Protein AF-A0AAU0Y483-F1 (afdb_monomer_lite)

Sequence (220 aa):
MPFDPDNPNESSSFSTLYPDRLMDESVRRPTDLLSLTEALPGTMPYMTLQLTTGLEMHYRPDSPDASNDVATALASRLGHEGAHINGVVHFTGESGEADDAPGMDDETYCALYEELAAVCNGLGVRLWRKFRPGDTVLVRPGDYAPGDTLWTSGGAHRFMGLVDFPADSKTAQMFPGVQYFQCEDDFRMTASGSSYPTRAEHAPPGYWQRTGNQLLPAAH

Foldseek 3Di:
DPDDLPDPPWWFKKWKAFLVLEIEIDIDRQPDWDQQCVVAPDDADWDWDDLDAFKIKIARPPPPAAWNQLVQQSCVVSPNVPDGGHGMMMMATDPDPDSIGGGGTPVVVVVVVVSSCVSCVVVVHDREYEAEQQDKDWAALVQDDQQWWDDDPNDTFGFHHWAFDDCPDPCCVVPPRWTWTQTPVRDTDTNRDRTDIDGPNRRTPCPCVVNVYDYDDHDD

pLDDT: mean 88.16, std 8.0, range [41.97, 97.69]

Secondary structure (DSSP, 8-state):
----TT-TT--EEEEEE-TTSEEEEEEE-TTPEEEHHHHS-SSS--EEEEEETTEEEEE-TT-SSPB-HHHHHHHHHTT-TT---BS-EEEES--TT-SEEE-B-HHHHHHHHHHHHHHHHHTT---EEEE-TTSEEEE-GGGPPTT-EEEETTEEEEEEEEEEPPTTSHHHHHSTT-EEEEETTS-EEE--SS-EEEEGGGPPTTHHHHHT-EEPPPP-

Structure (mmCIF, N/CA/C/O backbone):
data_AF-A0AAU0Y483-F1
#
_entry.id   AF-A0AAU0Y483-F1
#
loop_
_atom_site.group_PDB
_atom_site.id
_atom_site.type_symbol
_atom_site.label_atom_id
_atom_site.label_alt_id
_atom_site.label_comp_id
_atom_site.label_asym_id
_atom_site.label_entity_id
_atom_site.label_seq_id
_atom_site.pdbx_PDB_ins_code
_atom_site.Cartn_x
_atom_site.Cartn_y
_atom_site.Cartn_z
_atom_site.occupancy
_atom_site.B_iso_or_equiv
_atom_site.auth_seq_id
_atom_site.auth_comp_id
_atom_site.auth_asym_id
_atom_site.auth_atom_id
_atom_site.pdbx_PDB_model_num
ATOM 1 N N . MET A 1 1 ? 17.463 4.536 12.750 1.00 48.56 1 MET A N 1
ATOM 2 C CA . MET A 1 1 ? 17.676 5.749 13.577 1.00 48.56 1 MET A CA 1
ATOM 3 C C . MET A 1 1 ? 16.367 6.010 14.301 1.00 48.56 1 MET A C 1
ATOM 5 O O . MET A 1 1 ? 15.358 5.604 13.744 1.00 48.56 1 MET A O 1
ATOM 9 N N . PRO A 1 2 ? 16.357 6.575 15.517 1.00 67.44 2 PRO A N 1
ATOM 10 C CA . PRO A 1 2 ? 15.094 6.934 16.160 1.00 67.44 2 PRO A CA 1
ATOM 11 C C . PRO A 1 2 ? 14.344 7.961 15.299 1.00 67.44 2 PRO A C 1
ATOM 13 O O . PRO A 1 2 ? 14.995 8.826 14.718 1.00 67.44 2 PRO A O 1
ATOM 16 N N . PHE A 1 3 ? 13.020 7.824 15.222 1.00 64.62 3 PHE A N 1
ATOM 17 C CA . PHE A 1 3 ? 12.111 8.747 14.539 1.00 64.62 3 PHE A CA 1
ATOM 18 C C . PHE A 1 3 ? 12.257 10.164 15.123 1.00 64.62 3 PHE A C 1
ATOM 20 O O . PHE A 1 3 ? 12.084 10.358 16.331 1.00 64.62 3 PHE A O 1
ATOM 27 N N . ASP A 1 4 ? 12.634 11.126 14.285 1.00 70.38 4 ASP A N 1
ATOM 28 C CA . ASP A 1 4 ? 12.783 12.551 14.574 1.00 70.38 4 ASP A CA 1
ATOM 29 C C . ASP A 1 4 ? 11.647 13.355 13.908 1.00 70.38 4 ASP A C 1
ATOM 31 O O . ASP A 1 4 ? 11.710 13.682 12.716 1.00 70.38 4 ASP A O 1
ATOM 35 N N . PRO A 1 5 ? 10.613 13.748 14.674 1.00 66.38 5 PRO A N 1
ATOM 36 C CA . PRO A 1 5 ? 9.453 14.434 14.124 1.00 66.38 5 PRO A CA 1
ATOM 37 C C . PRO A 1 5 ? 9.748 15.844 13.586 1.00 66.38 5 PRO A C 1
ATOM 39 O O . PRO A 1 5 ? 8.929 16.387 12.840 1.00 66.38 5 PRO A O 1
ATOM 42 N N . ASP A 1 6 ? 10.900 16.430 13.930 1.00 73.94 6 ASP A N 1
ATOM 43 C CA . ASP A 1 6 ? 11.333 17.741 13.435 1.00 73.94 6 ASP A CA 1
ATOM 44 C C . ASP A 1 6 ? 12.154 17.639 12.132 1.00 73.94 6 ASP A C 1
ATOM 46 O O . ASP A 1 6 ? 12.460 18.656 11.495 1.00 73.94 6 ASP A O 1
ATOM 50 N N . ASN A 1 7 ? 12.499 16.423 11.693 1.00 72.56 7 ASN A N 1
ATOM 51 C CA . ASN A 1 7 ? 13.216 16.196 10.446 1.00 72.56 7 ASN A CA 1
ATOM 52 C C . ASN A 1 7 ? 12.256 16.302 9.244 1.00 72.56 7 ASN A C 1
ATOM 54 O O . ASN A 1 7 ? 11.367 15.467 9.078 1.00 72.56 7 ASN A O 1
ATOM 58 N N . PRO A 1 8 ? 12.452 17.264 8.322 1.00 66.12 8 PRO A N 1
ATOM 59 C CA . PRO A 1 8 ? 11.550 17.463 7.185 1.00 66.12 8 PRO A CA 1
ATOM 60 C C . PRO A 1 8 ? 11.595 16.331 6.149 1.00 66.12 8 PRO A C 1
ATOM 62 O O . PRO A 1 8 ? 10.781 16.327 5.227 1.00 66.12 8 PRO A O 1
ATOM 65 N N . ASN A 1 9 ? 12.563 15.417 6.257 1.00 71.44 9 ASN A N 1
ATOM 66 C CA . ASN A 1 9 ? 12.658 14.237 5.401 1.00 71.44 9 ASN A CA 1
ATOM 67 C C . ASN A 1 9 ? 11.996 13.007 6.022 1.00 71.44 9 ASN A C 1
ATOM 69 O O . ASN A 1 9 ? 11.940 11.974 5.361 1.00 71.44 9 ASN A O 1
ATOM 73 N N . GLU A 1 10 ? 11.541 13.098 7.273 1.00 77.12 10 GLU A N 1
ATOM 74 C CA . GLU A 1 10 ? 10.755 12.033 7.869 1.00 77.12 10 GLU A CA 1
ATOM 75 C C . GLU A 1 10 ? 9.301 12.146 7.448 1.00 77.12 10 GLU A C 1
ATOM 77 O O . GLU A 1 10 ? 8.735 13.228 7.265 1.00 77.12 10 GLU A O 1
ATOM 82 N N . SER A 1 11 ? 8.705 10.981 7.274 1.00 82.06 11 SER A N 1
ATOM 83 C CA . SER A 1 11 ? 7.309 10.825 6.936 1.00 82.06 11 SER A CA 1
ATOM 84 C C . SER A 1 11 ? 6.683 9.808 7.861 1.00 82.06 11 SER A C 1
ATOM 86 O O . SER A 1 11 ? 7.348 8.901 8.352 1.00 82.06 11 SER A O 1
ATOM 88 N N . SER A 1 12 ? 5.386 9.971 8.079 1.00 88.44 12 SER A N 1
ATOM 89 C CA . SER A 1 12 ? 4.597 9.043 8.867 1.00 88.44 12 SER A CA 1
ATOM 90 C C . SER A 1 12 ? 3.499 8.446 8.000 1.00 88.44 12 SER A C 1
ATOM 92 O O . SER A 1 12 ? 2.840 9.158 7.234 1.00 88.44 12 SER A O 1
ATOM 94 N N . SER A 1 13 ? 3.327 7.133 8.092 1.00 91.50 13 SER A N 1
ATOM 95 C CA . SER A 1 13 ? 2.425 6.364 7.241 1.00 91.50 13 SER A CA 1
ATOM 96 C C . SER A 1 13 ? 1.224 5.865 8.034 1.00 91.50 13 SER A C 1
ATOM 98 O O . SER A 1 13 ? 1.360 5.197 9.054 1.00 91.50 13 SER A O 1
ATOM 100 N N . PHE A 1 14 ? 0.026 6.134 7.525 1.00 93.75 14 PHE A N 1
ATOM 101 C CA . PHE A 1 14 ? -1.224 5.560 8.021 1.00 93.75 14 PHE A CA 1
ATOM 102 C C . PHE A 1 14 ? -1.754 4.584 6.983 1.00 93.75 14 PHE A C 1
ATOM 104 O O . PHE A 1 14 ? -1.785 4.915 5.795 1.00 93.75 14 PHE A O 1
ATOM 111 N N . SER A 1 15 ? -2.200 3.409 7.419 1.00 94.69 15 SER A N 1
ATOM 112 C CA . SER A 1 15 ? -2.772 2.404 6.519 1.00 94.69 15 SER A CA 1
ATOM 113 C C . SER A 1 15 ? -4.203 2.070 6.909 1.00 94.69 15 SER A C 1
ATOM 115 O O . SER A 1 15 ? -4.540 2.002 8.083 1.00 94.69 15 SER A O 1
ATOM 117 N N . THR A 1 16 ? -5.055 1.853 5.917 1.00 95.31 16 THR A N 1
ATOM 118 C CA . THR A 1 16 ? -6.454 1.458 6.083 1.00 95.31 16 THR A CA 1
ATOM 119 C C . THR A 1 16 ? -6.681 0.167 5.318 1.00 95.31 16 THR A C 1
ATOM 121 O O . THR A 1 16 ? -6.361 0.104 4.133 1.00 95.31 16 THR A O 1
ATOM 124 N N . LEU A 1 17 ? -7.242 -0.849 5.969 1.00 95.62 17 LEU A N 1
ATOM 125 C CA . LEU A 1 17 ? -7.583 -2.121 5.336 1.00 95.62 17 LEU A CA 1
ATOM 126 C C . LEU A 1 17 ? -9.097 -2.319 5.352 1.00 95.62 17 LEU A C 1
ATOM 128 O O . LEU A 1 17 ? -9.735 -2.363 6.405 1.00 95.62 17 LEU A O 1
ATOM 132 N N . TYR A 1 18 ? -9.660 -2.465 4.160 1.00 93.75 18 TYR A N 1
ATOM 133 C CA . TYR A 1 18 ? -11.081 -2.685 3.939 1.00 93.75 18 TYR A CA 1
ATOM 134 C C . TYR A 1 18 ? -11.405 -4.192 3.905 1.00 93.75 18 TYR A C 1
ATOM 136 O O . TYR A 1 18 ? -10.550 -4.998 3.521 1.00 93.75 18 TYR A O 1
ATOM 144 N N . PRO A 1 19 ? -12.652 -4.592 4.230 1.00 93.19 19 PRO A N 1
ATOM 145 C CA . PRO A 1 19 ? -13.096 -5.992 4.182 1.00 93.19 19 PRO A CA 1
ATOM 146 C C . PRO A 1 19 ? -12.872 -6.704 2.840 1.00 93.19 19 PRO A C 1
ATOM 148 O O . PRO A 1 19 ? -12.698 -7.918 2.782 1.00 93.19 19 PRO A O 1
ATOM 151 N N . ASP A 1 20 ? -12.860 -5.960 1.735 1.00 89.12 20 ASP A N 1
ATOM 152 C CA . ASP A 1 20 ? -12.641 -6.493 0.389 1.00 89.12 20 ASP A CA 1
ATOM 153 C C . ASP A 1 20 ? -11.161 -6.758 0.055 1.00 89.12 20 ASP A C 1
ATOM 155 O O . ASP A 1 20 ? -10.870 -7.239 -1.048 1.00 89.12 20 ASP A O 1
ATOM 159 N N . ARG A 1 21 ? -10.256 -6.568 1.032 1.00 86.69 21 ARG A N 1
ATOM 160 C CA . ARG A 1 21 ? -8.788 -6.735 0.957 1.00 86.69 21 ARG A CA 1
ATOM 161 C C . ARG A 1 21 ? -8.076 -5.595 0.236 1.00 86.69 21 ARG A C 1
ATOM 163 O O . ARG A 1 21 ? -6.927 -5.742 -0.190 1.00 86.69 21 ARG A O 1
ATOM 170 N N . LEU A 1 22 ? -8.760 -4.470 0.081 1.00 87.69 22 LEU A N 1
ATOM 171 C CA . LEU A 1 22 ? -8.152 -3.239 -0.370 1.00 87.69 22 LEU A CA 1
ATOM 172 C C . LEU A 1 22 ? -7.390 -2.583 0.783 1.00 87.69 22 LEU A C 1
ATOM 174 O O . LEU A 1 22 ? -7.927 -2.408 1.872 1.00 87.69 22 LEU A O 1
ATOM 178 N N . MET A 1 23 ? -6.155 -2.187 0.517 1.00 90.81 23 MET A N 1
ATOM 179 C CA . MET A 1 23 ? -5.314 -1.380 1.381 1.00 90.81 23 MET A CA 1
ATOM 180 C C . MET A 1 23 ? -5.174 0.013 0.766 1.00 90.81 23 MET A C 1
ATOM 182 O O . MET A 1 23 ? -4.839 0.164 -0.414 1.00 90.81 23 MET A O 1
ATOM 186 N N . ASP A 1 24 ? -5.470 1.024 1.570 1.00 88.69 24 ASP A N 1
ATOM 187 C CA . ASP A 1 24 ? -5.278 2.432 1.240 1.00 88.69 24 ASP A CA 1
ATOM 188 C C . ASP A 1 24 ? -4.308 3.060 2.232 1.00 88.69 24 ASP A C 1
ATOM 190 O O . ASP A 1 24 ? -4.251 2.672 3.400 1.00 88.69 24 ASP A O 1
ATOM 194 N N . GLU A 1 25 ? -3.532 4.020 1.759 1.00 88.50 25 GLU A N 1
ATOM 195 C CA . GLU A 1 25 ? -2.382 4.541 2.481 1.00 88.50 25 GLU A CA 1
ATOM 196 C C . GLU A 1 25 ? -2.351 6.058 2.396 1.00 88.50 25 GLU A C 1
ATOM 198 O O . GLU A 1 25 ? -2.607 6.661 1.350 1.00 88.50 25 GLU A O 1
ATOM 203 N N . SER A 1 26 ? -2.005 6.695 3.510 1.00 86.00 26 SER A N 1
ATOM 204 C CA . SER A 1 26 ? -1.741 8.127 3.528 1.00 86.00 26 SER A CA 1
ATOM 205 C C . SER A 1 26 ? -0.414 8.405 4.210 1.00 86.00 26 SER A C 1
ATOM 207 O O . SER A 1 26 ? -0.257 8.106 5.392 1.00 86.00 26 SER A O 1
ATOM 209 N N . VAL A 1 27 ? 0.503 9.015 3.462 1.00 85.69 27 VAL A N 1
ATOM 210 C CA . VAL A 1 27 ? 1.768 9.540 3.975 1.00 85.69 27 VAL A CA 1
ATOM 211 C C . VAL A 1 27 ? 1.550 10.991 4.395 1.00 85.69 27 VAL A C 1
ATOM 213 O O . VAL A 1 27 ? 1.023 11.795 3.619 1.00 85.69 27 VAL A O 1
ATOM 216 N N . ARG A 1 28 ? 1.913 11.315 5.634 1.00 87.19 28 ARG A N 1
ATOM 217 C CA . ARG A 1 28 ? 1.719 12.630 6.258 1.00 87.19 28 ARG A CA 1
ATOM 218 C C . ARG A 1 28 ? 3.003 13.103 6.935 1.00 87.19 28 ARG A C 1
ATOM 220 O O . ARG A 1 28 ? 4.005 12.383 6.952 1.00 87.19 28 ARG A O 1
ATOM 227 N N . ARG A 1 29 ? 2.986 14.329 7.470 1.00 86.50 29 ARG A N 1
ATOM 228 C CA . ARG A 1 29 ? 4.116 14.820 8.268 1.00 86.50 29 ARG A CA 1
ATOM 229 C C . ARG A 1 29 ? 4.220 14.009 9.563 1.00 86.50 29 ARG A C 1
ATOM 231 O O . ARG A 1 29 ? 3.186 13.586 10.074 1.00 86.50 29 ARG A O 1
ATOM 238 N N . PRO A 1 30 ? 5.422 13.860 10.137 1.00 84.25 30 PRO A N 1
ATOM 239 C CA . PRO A 1 30 ? 5.623 13.153 11.401 1.00 84.25 30 PRO A CA 1
ATOM 240 C C . PRO A 1 30 ? 4.750 13.640 12.562 1.00 84.25 30 PRO A C 1
ATOM 242 O O . PRO A 1 30 ? 4.339 12.852 13.403 1.00 84.25 30 PRO A O 1
ATOM 245 N N . THR A 1 31 ? 4.448 14.939 12.596 1.00 86.38 31 THR A N 1
ATOM 246 C CA . THR A 1 31 ? 3.630 15.572 13.640 1.00 86.38 31 THR A CA 1
ATOM 247 C C . THR A 1 31 ? 2.123 15.445 13.417 1.00 86.38 31 THR A C 1
ATOM 249 O O . THR A 1 31 ? 1.352 15.855 14.283 1.00 86.38 31 THR A O 1
ATOM 252 N N . ASP A 1 32 ? 1.684 14.973 12.246 1.00 89.50 32 ASP A N 1
ATOM 253 C CA . ASP A 1 32 ? 0.261 14.863 11.935 1.00 89.50 32 ASP A CA 1
ATOM 254 C C . ASP A 1 32 ? -0.322 13.644 12.654 1.00 89.50 32 ASP A C 1
ATOM 256 O O . ASP A 1 32 ? 0.178 12.529 12.511 1.00 89.50 32 ASP A O 1
ATOM 260 N N . LEU A 1 33 ? -1.414 13.851 13.389 1.00 92.31 33 LEU A N 1
ATOM 261 C CA . LEU A 1 33 ? -2.129 12.786 14.087 1.00 92.31 33 LEU A CA 1
ATOM 262 C C . LEU A 1 33 ? -3.415 12.414 13.340 1.00 92.31 33 LEU A C 1
ATOM 264 O O . LEU A 1 33 ? -4.017 13.232 12.633 1.00 92.31 33 LEU A O 1
ATOM 268 N N . LEU A 1 34 ? -3.836 11.163 13.490 1.00 92.81 34 LEU A N 1
ATOM 269 C CA . LEU A 1 34 ? -5.140 10.682 13.055 1.00 92.81 34 LEU A CA 1
ATOM 270 C C . LEU A 1 34 ? -6.098 10.683 14.246 1.00 92.81 34 LEU A C 1
ATOM 272 O O . LEU A 1 34 ? -5.864 9.956 15.207 1.00 92.81 34 LEU A O 1
ATOM 276 N N . SER A 1 35 ? -7.198 11.432 14.143 1.00 93.94 35 SER A N 1
ATOM 277 C CA . SER A 1 35 ? -8.285 11.341 15.118 1.00 93.94 35 SER A CA 1
ATOM 278 C C . SER A 1 35 ? -9.059 10.038 14.919 1.00 93.94 35 SER A C 1
ATOM 280 O O . SER A 1 35 ? -9.736 9.846 13.903 1.00 93.94 35 SER A O 1
ATOM 282 N N . LEU A 1 36 ? -8.949 9.122 15.880 1.00 92.44 36 LEU A N 1
ATOM 283 C CA . LEU A 1 36 ? -9.513 7.773 15.796 1.00 92.44 36 LEU A CA 1
ATOM 284 C C . LEU A 1 36 ? -11.045 7.789 15.852 1.00 92.44 36 LEU A C 1
ATOM 286 O O . LEU A 1 36 ? -11.704 7.013 15.158 1.00 92.44 36 LEU A O 1
ATOM 290 N N . THR A 1 37 ? -11.623 8.715 16.621 1.00 89.75 37 THR A N 1
ATOM 291 C CA . THR A 1 37 ? -13.083 8.885 16.718 1.00 89.75 37 THR A CA 1
ATOM 292 C C . THR A 1 37 ? -13.700 9.411 15.420 1.00 89.75 37 THR A C 1
ATOM 294 O O . THR A 1 37 ? -14.814 9.016 15.066 1.00 89.75 37 THR A O 1
ATOM 297 N N . GLU A 1 38 ? -12.973 10.251 14.678 1.00 89.69 38 GLU A N 1
ATOM 298 C CA . GLU A 1 38 ? -13.391 10.730 13.357 1.00 89.69 38 GLU A CA 1
ATOM 299 C C . GLU A 1 38 ? -13.161 9.681 12.263 1.00 89.69 38 GLU A C 1
ATOM 301 O O . GLU A 1 38 ? -14.001 9.535 11.374 1.00 89.69 38 GLU A O 1
ATOM 306 N N . ALA A 1 39 ? -12.049 8.938 12.330 1.00 87.12 39 ALA A N 1
ATOM 307 C CA . ALA A 1 39 ? -11.705 7.892 11.365 1.00 87.12 39 ALA A CA 1
ATOM 308 C C . ALA A 1 39 ? -12.643 6.676 11.450 1.00 87.12 39 ALA A C 1
ATOM 310 O O . ALA A 1 39 ? -12.999 6.088 10.428 1.00 87.12 39 ALA A O 1
ATOM 311 N N . LEU A 1 40 ? -13.104 6.335 12.659 1.00 88.25 40 LEU A N 1
ATOM 312 C CA . LEU A 1 40 ? -14.050 5.250 12.925 1.00 88.25 40 LEU A CA 1
ATOM 313 C C . LEU A 1 40 ? -15.376 5.802 13.489 1.00 88.25 40 LEU A C 1
ATOM 315 O O . LEU A 1 40 ? -15.752 5.473 14.621 1.00 88.25 40 LEU A O 1
ATOM 319 N N . PRO A 1 41 ? -16.168 6.562 12.703 1.00 81.62 41 PRO A N 1
ATOM 320 C CA . PRO A 1 41 ? -17.323 7.308 13.202 1.00 81.62 41 PRO A CA 1
ATOM 321 C C . PRO A 1 41 ? -18.512 6.395 13.513 1.00 81.62 41 PRO A C 1
ATOM 323 O O . PRO A 1 41 ? -18.998 5.672 12.635 1.00 81.62 41 PRO A O 1
ATOM 326 N N . GLY A 1 42 ? -18.994 6.382 14.756 1.00 80.19 42 GLY A N 1
ATOM 327 C CA . GLY A 1 42 ? -20.081 5.492 15.166 1.00 80.19 42 GLY A CA 1
ATOM 328 C C . GLY A 1 42 ? -20.587 5.724 16.583 1.00 80.19 42 GLY A C 1
ATOM 329 O O . GLY A 1 42 ? -20.052 6.531 17.333 1.00 80.19 42 GLY A O 1
ATOM 330 N N . THR A 1 43 ? -21.653 5.007 16.940 1.00 72.88 43 THR A N 1
ATOM 331 C CA . THR A 1 43 ? -22.310 5.111 18.254 1.00 72.88 43 THR A CA 1
ATOM 332 C C . THR A 1 43 ? -21.617 4.308 19.354 1.00 72.88 43 THR A C 1
ATOM 334 O O . THR A 1 43 ? -21.874 4.558 20.527 1.00 72.88 43 THR A O 1
ATOM 337 N N . MET A 1 44 ? -20.779 3.336 18.987 1.00 79.44 44 MET A N 1
ATOM 338 C CA . MET A 1 44 ? -19.992 2.513 19.909 1.00 79.44 44 MET A CA 1
ATOM 339 C C . MET A 1 44 ? -18.522 2.949 19.871 1.00 79.44 44 MET A C 1
ATOM 341 O O . MET A 1 44 ? -18.058 3.344 18.795 1.00 79.44 44 MET A O 1
ATOM 345 N N . PRO A 1 45 ? -17.790 2.865 21.000 1.00 87.25 45 PRO A N 1
ATOM 346 C CA . PRO A 1 45 ? -16.362 3.164 21.028 1.00 87.25 45 PRO A CA 1
ATOM 347 C C . PRO A 1 45 ? -15.588 2.193 20.131 1.00 87.25 45 PRO A C 1
ATOM 349 O O . PRO A 1 45 ? -15.991 1.041 19.962 1.00 87.25 45 PRO A O 1
ATOM 352 N N . TYR A 1 46 ? -14.485 2.662 19.553 1.00 92.44 46 TYR A N 1
ATOM 353 C CA . TYR A 1 46 ? -13.539 1.801 18.848 1.00 92.44 46 TYR A CA 1
ATOM 354 C C . TYR A 1 46 ? -12.698 0.993 19.854 1.00 92.44 46 TYR A C 1
ATOM 356 O O . TYR A 1 46 ? -12.671 1.287 21.050 1.00 92.44 46 TYR A O 1
ATOM 364 N N . MET A 1 47 ? -12.026 -0.046 19.367 1.00 93.81 47 MET A N 1
ATOM 365 C CA . MET A 1 47 ? -11.032 -0.821 20.103 1.00 93.81 47 MET A CA 1
ATOM 366 C C . MET A 1 47 ? -9.674 -0.708 19.425 1.00 93.81 47 MET A C 1
ATOM 368 O O . MET A 1 47 ? -9.591 -0.698 18.197 1.00 93.81 47 MET A O 1
ATOM 372 N N . THR A 1 48 ? -8.628 -0.698 20.247 1.00 95.31 48 THR A N 1
ATOM 373 C CA . THR A 1 48 ? -7.226 -0.724 19.826 1.00 95.31 48 THR A CA 1
ATOM 374 C C . THR A 1 48 ? -6.612 -2.068 20.203 1.00 95.31 48 THR A C 1
ATOM 376 O O . THR A 1 48 ? -6.713 -2.495 21.354 1.00 95.31 48 THR A O 1
ATOM 379 N N . LEU A 1 49 ? -5.973 -2.737 19.244 1.00 95.75 49 LEU A N 1
ATOM 380 C CA . LEU A 1 49 ? -5.090 -3.875 19.497 1.00 95.75 49 LEU A CA 1
ATOM 381 C C . LEU A 1 49 ? -3.647 -3.439 19.289 1.00 95.75 49 LEU A C 1
ATOM 383 O O . LEU A 1 49 ? -3.278 -3.033 18.188 1.00 95.75 49 LEU A O 1
ATOM 387 N N . GLN A 1 50 ? -2.825 -3.599 20.322 1.00 95.56 50 GLN A N 1
ATOM 388 C CA . GLN A 1 50 ? -1.379 -3.516 20.177 1.00 95.56 50 GLN A CA 1
ATOM 389 C C . GLN A 1 50 ? -0.887 -4.800 19.503 1.00 95.56 50 GLN A C 1
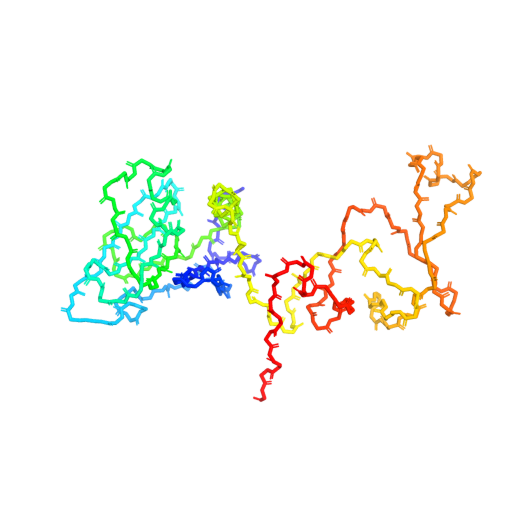ATOM 391 O O . GLN A 1 50 ? -0.957 -5.887 20.084 1.00 95.56 50 GLN A O 1
ATOM 396 N N . LEU A 1 51 ? -0.450 -4.687 18.249 1.00 95.00 51 LEU A N 1
ATOM 397 C CA . LEU A 1 51 ? -0.027 -5.833 17.444 1.00 95.00 51 LEU A CA 1
ATOM 398 C C . LEU A 1 51 ? 1.438 -6.184 17.707 1.00 95.00 51 LEU A C 1
ATOM 400 O O . LEU A 1 51 ? 1.779 -7.343 17.924 1.00 95.00 51 LEU A O 1
ATOM 404 N N . THR A 1 52 ? 2.296 -5.168 17.714 1.00 93.62 52 THR A N 1
ATOM 405 C CA . THR A 1 52 ? 3.702 -5.239 18.120 1.00 93.62 52 THR A CA 1
ATOM 406 C C . THR A 1 52 ? 4.135 -3.855 18.610 1.00 93.62 52 THR A C 1
ATOM 408 O O . THR A 1 52 ? 3.357 -2.903 18.554 1.00 93.62 52 THR A O 1
ATOM 411 N N . THR A 1 53 ? 5.361 -3.721 19.111 1.00 90.00 53 THR A N 1
ATOM 412 C CA . THR A 1 53 ? 5.938 -2.411 19.441 1.00 90.00 53 THR A CA 1
ATOM 413 C C . THR A 1 53 ? 5.882 -1.493 18.223 1.00 90.00 53 THR A C 1
ATOM 415 O O . THR A 1 53 ? 6.308 -1.891 17.139 1.00 90.00 53 THR A O 1
ATOM 418 N N . GLY A 1 54 ? 5.353 -0.285 18.404 1.00 90.56 54 GLY A N 1
ATOM 419 C CA . GLY A 1 54 ? 5.217 0.697 17.331 1.00 90.56 54 GLY A CA 1
ATOM 420 C C . GLY A 1 54 ? 4.013 0.500 16.404 1.00 90.56 54 GLY A C 1
ATOM 421 O O . GLY A 1 54 ? 3.814 1.350 15.546 1.00 90.56 54 GLY A O 1
ATOM 422 N N . LEU A 1 55 ? 3.214 -0.568 16.545 1.00 95.62 55 LEU A N 1
ATOM 423 C CA . LEU A 1 55 ? 2.104 -0.876 15.634 1.00 95.62 55 LEU A CA 1
ATOM 424 C C . LEU A 1 55 ? 0.810 -1.188 16.384 1.00 95.62 55 LEU A C 1
ATOM 426 O O . LEU A 1 55 ? 0.696 -2.196 17.094 1.00 95.62 55 LEU A O 1
ATOM 430 N N . GLU A 1 56 ? -0.206 -0.387 16.101 1.00 97.44 56 GLU A N 1
ATOM 431 C CA . GLU A 1 56 ? -1.559 -0.579 16.603 1.00 97.44 56 GLU A CA 1
ATOM 432 C C . GLU A 1 56 ? -2.559 -0.758 15.460 1.00 97.44 56 GLU A C 1
ATOM 434 O O . GLU A 1 56 ? -2.373 -0.267 14.344 1.00 97.44 56 GLU A O 1
ATOM 439 N N . MET A 1 57 ? -3.626 -1.508 15.740 1.00 97.69 57 MET A N 1
ATOM 440 C CA . MET A 1 57 ? -4.770 -1.666 14.851 1.00 97.69 57 MET A CA 1
ATOM 441 C C . MET A 1 57 ? -6.044 -1.231 15.561 1.00 97.69 57 MET A C 1
ATOM 443 O O . MET A 1 57 ? -6.401 -1.773 16.610 1.00 97.69 57 MET A O 1
ATOM 447 N N . HIS A 1 58 ? -6.768 -0.309 14.938 1.00 96.94 58 HIS A N 1
ATOM 448 C CA . HIS A 1 58 ? -8.013 0.244 15.448 1.00 96.94 58 HIS A CA 1
ATOM 449 C C . HIS A 1 58 ? -9.183 -0.226 14.601 1.00 96.94 58 HIS A C 1
ATOM 451 O O . HIS A 1 58 ? -9.149 -0.168 13.367 1.00 96.94 58 HIS A O 1
ATOM 457 N N . TYR A 1 59 ? -10.234 -0.677 15.270 1.00 95.50 59 TYR A N 1
ATOM 458 C CA . TYR A 1 59 ? -11.438 -1.187 14.628 1.00 95.50 59 TYR A CA 1
ATOM 459 C C . TYR A 1 59 ? -12.659 -0.948 15.510 1.00 95.50 59 TYR A C 1
ATOM 461 O O . TYR A 1 59 ? -12.543 -0.675 16.704 1.00 95.50 59 TYR A O 1
ATOM 469 N N . ARG A 1 60 ? -13.856 -1.060 14.935 1.00 92.88 60 ARG A N 1
ATOM 470 C CA . ARG A 1 60 ? -15.087 -1.010 15.722 1.00 92.88 60 ARG A CA 1
ATOM 471 C C . ARG A 1 60 ? -15.475 -2.417 16.191 1.00 92.88 60 ARG A C 1
ATOM 473 O O . ARG A 1 60 ? -15.756 -3.257 15.330 1.00 92.88 60 ARG A O 1
ATOM 480 N N . PRO A 1 61 ? -15.561 -2.672 17.510 1.00 87.75 61 PRO A N 1
ATOM 481 C CA . PRO A 1 61 ? -16.136 -3.914 18.006 1.00 87.75 61 PRO A CA 1
ATOM 482 C C . PRO A 1 61 ? -17.596 -4.018 17.561 1.00 87.75 61 PRO A C 1
ATOM 484 O O . PRO A 1 61 ? -18.321 -3.021 17.534 1.00 87.75 61 PRO A O 1
ATOM 487 N N . ASP A 1 62 ? -18.016 -5.224 17.183 1.00 83.81 62 ASP A N 1
ATOM 488 C CA . ASP A 1 62 ? -19.387 -5.525 16.759 1.00 83.81 62 ASP A CA 1
ATOM 489 C C . ASP A 1 62 ? -19.892 -4.688 15.569 1.00 83.81 62 ASP A C 1
ATOM 491 O O . ASP A 1 62 ? -21.096 -4.449 15.431 1.00 83.81 62 ASP A O 1
ATOM 495 N N . SER A 1 63 ? -18.990 -4.232 14.685 1.00 88.69 63 SER A N 1
ATOM 496 C CA . SER A 1 63 ? -19.421 -3.586 13.443 1.00 88.69 63 SER A CA 1
ATOM 497 C C . SER A 1 63 ? -20.374 -4.514 12.664 1.00 88.69 63 SER A C 1
ATOM 499 O O . SER A 1 63 ? -20.049 -5.693 12.476 1.00 88.69 63 SER A O 1
ATOM 501 N N . PRO A 1 64 ? -21.534 -4.011 12.187 1.00 89.25 64 PRO A N 1
ATOM 502 C CA . PRO A 1 64 ? -22.459 -4.787 11.359 1.00 89.25 64 PRO A CA 1
ATOM 503 C C . PRO A 1 64 ? -21.957 -4.965 9.917 1.00 89.25 64 PRO A C 1
ATOM 505 O O . PRO A 1 64 ? -22.632 -5.606 9.109 1.00 89.25 64 PRO A O 1
ATOM 508 N N . ASP A 1 65 ? -20.816 -4.361 9.583 1.00 91.94 65 ASP A N 1
ATOM 509 C CA . ASP A 1 65 ? -20.202 -4.442 8.265 1.00 91.94 65 ASP A CA 1
ATOM 510 C C . ASP A 1 65 ? -19.691 -5.857 7.949 1.00 91.94 65 ASP A C 1
ATOM 512 O O . ASP A 1 65 ? -19.631 -6.746 8.800 1.00 91.94 65 ASP A O 1
ATOM 516 N N . ALA A 1 66 ? -19.293 -6.065 6.691 1.00 95.06 66 ALA A N 1
ATOM 517 C CA . ALA A 1 66 ? -18.690 -7.317 6.248 1.00 95.06 66 ALA A CA 1
ATOM 518 C C . ALA A 1 66 ? -17.443 -7.676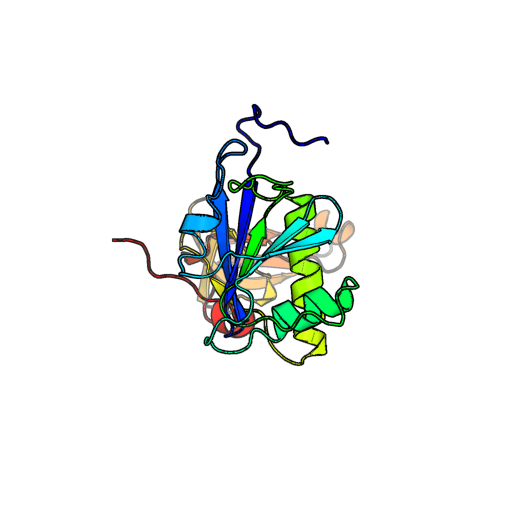 7.072 1.00 95.06 66 ALA A C 1
ATOM 520 O O . ALA A 1 66 ? -16.698 -6.795 7.507 1.00 95.06 66 ALA A O 1
ATOM 521 N N . SER A 1 67 ? -17.195 -8.975 7.248 1.00 95.62 67 SER A N 1
ATOM 522 C CA . SER A 1 67 ? -16.023 -9.444 7.987 1.00 95.62 67 SER A CA 1
ATOM 523 C C . SER A 1 67 ? -14.723 -9.049 7.293 1.00 95.62 67 SER A C 1
ATOM 525 O O . SER A 1 67 ? -14.630 -9.059 6.064 1.00 95.62 67 SER A O 1
ATOM 527 N N . ASN A 1 68 ? -13.718 -8.709 8.095 1.00 97.12 68 ASN A N 1
ATOM 528 C CA . ASN A 1 68 ? -12.368 -8.438 7.638 1.00 97.12 68 ASN A CA 1
ATOM 529 C C . ASN A 1 68 ? -11.474 -9.627 8.006 1.00 97.12 68 ASN A C 1
ATOM 531 O O . ASN A 1 68 ? -10.764 -9.626 9.016 1.00 97.12 68 ASN A O 1
ATOM 535 N N . ASP A 1 69 ? -11.544 -10.670 7.176 1.00 96.50 69 ASP A N 1
ATOM 536 C CA . ASP A 1 69 ? -10.849 -11.941 7.407 1.00 96.50 69 ASP A CA 1
ATOM 537 C C . ASP A 1 69 ? -9.325 -11.765 7.470 1.00 96.50 69 ASP A C 1
ATOM 539 O O . ASP A 1 69 ? -8.650 -12.448 8.238 1.00 96.50 69 ASP A O 1
ATOM 543 N N . VAL A 1 70 ? -8.772 -10.819 6.698 1.00 96.94 70 VAL A N 1
ATOM 544 C CA . VAL A 1 70 ? -7.333 -10.516 6.706 1.00 96.94 70 VAL A CA 1
ATOM 545 C C . VAL A 1 70 ? -6.926 -9.851 8.020 1.00 96.94 70 VAL A C 1
ATOM 547 O O . VAL A 1 70 ? -5.951 -10.290 8.625 1.00 96.94 70 VAL A O 1
ATOM 550 N N . ALA A 1 71 ? -7.670 -8.847 8.498 1.00 97.56 71 ALA A N 1
ATOM 551 C CA . ALA A 1 71 ? -7.392 -8.215 9.791 1.00 97.56 71 ALA A CA 1
ATOM 552 C C . ALA A 1 71 ? -7.535 -9.211 10.953 1.00 97.56 71 ALA A C 1
ATOM 554 O O . ALA A 1 71 ? -6.683 -9.263 11.838 1.00 97.56 71 ALA A O 1
ATOM 555 N N . THR A 1 72 ? -8.575 -10.050 10.914 1.00 97.25 72 THR A N 1
ATOM 556 C CA . THR A 1 72 ? -8.807 -11.122 11.895 1.00 97.25 72 THR A CA 1
ATOM 557 C C . THR A 1 72 ? -7.647 -12.123 11.914 1.00 97.25 72 THR A C 1
ATOM 559 O O . THR A 1 72 ? -7.109 -12.445 12.975 1.00 97.25 72 THR A O 1
ATOM 562 N N . ALA A 1 73 ? -7.206 -12.589 10.742 1.00 97.06 73 ALA A N 1
ATOM 563 C CA . ALA A 1 73 ? -6.088 -13.520 10.635 1.00 97.06 73 ALA A CA 1
ATOM 564 C C . ALA A 1 73 ? -4.749 -12.886 11.049 1.00 97.06 73 ALA A C 1
ATOM 566 O O . ALA A 1 73 ? -3.938 -13.559 11.688 1.00 97.06 73 ALA A O 1
ATOM 567 N N . LEU A 1 74 ? -4.525 -11.602 10.744 1.00 97.56 74 LEU A N 1
ATOM 568 C CA . LEU A 1 74 ? -3.361 -10.849 11.218 1.00 97.56 74 LEU A CA 1
ATOM 569 C C . LEU A 1 74 ? -3.350 -10.755 12.748 1.00 97.56 74 LEU A C 1
ATOM 571 O O . LEU A 1 74 ? -2.341 -11.085 13.368 1.00 97.56 74 LEU A O 1
ATOM 575 N N . ALA A 1 75 ? -4.475 -10.371 13.357 1.00 97.25 75 ALA A N 1
ATOM 576 C CA . ALA A 1 75 ? -4.620 -10.298 14.808 1.00 97.25 75 ALA A CA 1
ATOM 577 C C . ALA A 1 75 ? -4.304 -11.650 15.463 1.00 97.25 75 ALA A C 1
ATOM 579 O O . ALA A 1 75 ? -3.459 -11.721 16.355 1.00 97.25 75 ALA A O 1
ATOM 580 N N . SER A 1 76 ? -4.907 -12.738 14.969 1.00 96.44 76 SER A N 1
ATOM 581 C CA . SER A 1 76 ? -4.649 -14.092 15.471 1.00 96.44 76 SER A CA 1
ATOM 582 C C . SER A 1 76 ? -3.179 -14.494 15.340 1.00 96.44 76 SER A C 1
ATOM 584 O O . SER A 1 76 ? -2.599 -15.005 16.298 1.00 96.44 76 SER A O 1
ATOM 586 N N . ARG A 1 77 ? -2.551 -14.214 14.192 1.00 95.12 77 ARG A N 1
ATOM 587 C CA . ARG A 1 77 ? -1.130 -14.499 13.947 1.00 95.12 77 ARG A CA 1
ATOM 588 C C . ARG A 1 77 ? -0.202 -13.762 14.916 1.00 95.12 77 ARG A C 1
ATOM 590 O O . ARG A 1 77 ? 0.857 -14.290 15.247 1.00 95.12 77 ARG A O 1
ATOM 597 N N . LEU A 1 78 ? -0.611 -12.583 15.379 1.00 95.31 78 LEU A N 1
ATOM 598 C CA . LEU A 1 78 ? 0.123 -11.747 16.331 1.00 95.31 78 LEU A CA 1
ATOM 599 C C . LEU A 1 78 ? -0.368 -11.918 17.783 1.00 95.31 78 LEU A C 1
ATOM 601 O O . LEU A 1 78 ? -0.121 -11.066 18.629 1.00 95.31 78 LEU A O 1
ATOM 605 N N . GLY A 1 79 ? -1.036 -13.038 18.092 1.00 94.94 79 GLY A N 1
ATOM 606 C CA . GLY A 1 79 ? -1.371 -13.446 19.463 1.00 94.94 79 GLY A CA 1
ATOM 607 C C . GLY A 1 79 ? -2.771 -13.061 19.950 1.00 94.94 79 GLY A C 1
ATOM 608 O O . GLY A 1 79 ? -3.117 -13.357 21.092 1.00 94.94 79 GLY A O 1
ATOM 609 N N . HIS A 1 80 ? -3.607 -12.462 19.099 1.00 94.75 80 HIS A N 1
ATOM 610 C CA . HIS A 1 80 ? -4.981 -12.049 19.420 1.00 94.75 80 HIS A CA 1
ATOM 611 C C . HIS A 1 80 ? -6.018 -13.028 18.838 1.00 94.75 80 HIS A C 1
ATOM 613 O O . HIS A 1 80 ? -6.895 -12.646 18.067 1.00 94.75 80 HIS A O 1
ATOM 619 N N . GLU A 1 81 ? -5.919 -14.316 19.187 1.00 89.31 81 GLU A N 1
ATOM 620 C CA . GLU A 1 81 ? -6.695 -15.426 18.586 1.00 89.31 81 GLU A CA 1
ATOM 621 C C . GLU A 1 81 ? -8.230 -15.314 18.717 1.00 89.31 81 GLU A C 1
ATOM 623 O O . GLU A 1 81 ? -8.958 -15.973 17.979 1.00 89.31 81 GLU A O 1
ATOM 628 N N . GLY A 1 82 ? -8.735 -14.488 19.638 1.00 86.25 82 GLY A N 1
ATOM 629 C CA . GLY A 1 82 ? -10.172 -14.271 19.855 1.00 86.25 82 GLY A CA 1
ATOM 630 C C . GLY A 1 82 ? -10.758 -13.039 19.159 1.00 86.25 82 GLY A C 1
ATOM 631 O O . GLY A 1 82 ? -11.948 -12.769 19.319 1.00 86.25 82 GLY A O 1
ATOM 632 N N . ALA A 1 83 ? -9.946 -12.260 18.438 1.00 90.12 83 ALA A N 1
ATOM 633 C CA . ALA A 1 83 ? -10.419 -11.045 17.786 1.00 90.12 83 ALA A CA 1
ATOM 634 C C . ALA A 1 83 ? -11.242 -11.394 16.537 1.00 90.12 83 ALA A C 1
ATOM 636 O O . ALA A 1 83 ? -10.709 -11.920 15.566 1.00 90.12 83 ALA A O 1
ATOM 637 N N . HIS A 1 84 ? -12.534 -11.069 16.545 1.00 90.69 84 HIS A N 1
ATOM 638 C CA . HIS A 1 84 ? -13.389 -11.131 15.360 1.00 90.69 84 HIS A CA 1
ATOM 639 C C . HIS A 1 84 ? -13.607 -9.719 14.832 1.00 90.69 84 HIS A C 1
ATOM 641 O O . HIS A 1 84 ? -14.305 -8.916 15.451 1.00 90.69 84 HIS A O 1
ATOM 647 N N . ILE A 1 85 ? -12.973 -9.411 13.704 1.00 95.62 85 ILE A N 1
ATOM 648 C CA . ILE A 1 85 ? -12.899 -8.048 13.189 1.00 95.62 85 ILE A CA 1
ATOM 649 C C . ILE A 1 85 ? -13.805 -7.915 11.972 1.00 95.62 85 ILE A C 1
ATOM 651 O O . ILE A 1 85 ? -13.641 -8.608 10.967 1.00 95.62 85 ILE A O 1
ATOM 655 N N . ASN A 1 86 ? -14.737 -6.973 12.063 1.00 95.06 86 ASN A N 1
ATOM 656 C CA . ASN A 1 86 ? -15.636 -6.594 10.983 1.00 95.06 86 ASN A CA 1
ATOM 657 C C . ASN A 1 86 ? -15.352 -5.159 10.540 1.00 95.06 86 ASN A C 1
ATOM 659 O O . ASN A 1 86 ? -14.943 -4.313 11.336 1.00 95.06 86 ASN A O 1
ATOM 663 N N . GLY A 1 87 ? -15.645 -4.878 9.275 1.00 94.38 87 GLY A N 1
ATOM 664 C CA . GLY A 1 87 ? -15.532 -3.547 8.702 1.00 94.38 87 GLY A CA 1
ATOM 665 C C . GLY A 1 87 ? -14.095 -3.100 8.445 1.00 94.38 87 GLY A C 1
ATOM 666 O O . GLY A 1 87 ? -13.158 -3.892 8.307 1.00 94.38 87 GLY A O 1
ATOM 667 N N . VAL A 1 88 ? -13.955 -1.789 8.294 1.00 95.12 88 VAL A N 1
ATOM 668 C CA . VAL A 1 88 ? -12.680 -1.129 8.013 1.00 95.12 88 VAL A CA 1
ATOM 669 C C . VAL A 1 88 ? -11.825 -1.081 9.277 1.00 95.12 88 VAL A C 1
ATOM 671 O O . VAL A 1 88 ? -12.344 -0.843 10.369 1.00 95.12 88 VAL A O 1
ATOM 674 N N . VAL A 1 89 ? -10.516 -1.275 9.115 1.00 96.94 89 VAL A N 1
ATOM 675 C CA . VAL A 1 89 ? -9.530 -1.078 10.184 1.00 96.94 89 VAL A CA 1
ATOM 676 C C . VAL A 1 89 ? -8.472 -0.064 9.780 1.00 96.94 89 VAL A C 1
ATOM 678 O O . VAL A 1 89 ? -8.141 0.056 8.597 1.00 96.94 89 VAL A O 1
ATOM 681 N N . HIS A 1 90 ? -7.918 0.626 10.773 1.00 97.25 90 HIS A N 1
ATOM 682 C CA . HIS A 1 90 ? -6.799 1.548 10.601 1.00 97.25 90 HIS A CA 1
ATOM 683 C C . HIS A 1 90 ? -5.577 1.046 11.361 1.00 97.25 90 HIS A C 1
ATOM 685 O O . HIS A 1 90 ? -5.698 0.609 12.502 1.00 97.25 90 HIS A O 1
ATOM 691 N N . PHE A 1 91 ? -4.414 1.137 10.727 1.00 97.56 91 PHE A N 1
ATOM 692 C CA . PHE A 1 91 ? -3.117 0.862 11.327 1.00 97.56 91 PHE A CA 1
ATOM 693 C C . PHE A 1 91 ? -2.350 2.162 11.522 1.00 97.56 91 PHE A C 1
ATOM 695 O O . PHE A 1 91 ? -2.258 2.981 10.594 1.00 97.56 91 PHE A O 1
ATOM 702 N N . THR A 1 92 ? -1.794 2.322 12.714 1.00 96.81 92 THR A N 1
ATOM 703 C CA . THR A 1 92 ? -1.081 3.525 13.147 1.00 96.81 92 THR A CA 1
ATOM 704 C C . THR A 1 92 ? 0.136 3.152 13.993 1.00 96.81 92 THR A C 1
ATOM 706 O O . THR A 1 92 ? 0.375 1.976 14.282 1.00 96.81 92 THR A O 1
ATOM 709 N N . GLY A 1 93 ? 0.902 4.172 14.384 1.00 94.38 93 GLY A N 1
ATOM 710 C CA . GLY A 1 93 ? 1.857 4.069 15.480 1.00 94.38 93 GLY A CA 1
ATOM 711 C C . GLY A 1 93 ? 1.158 3.928 16.836 1.00 94.38 93 GLY A C 1
ATOM 712 O O . GLY A 1 93 ? -0.069 3.868 16.903 1.00 94.38 93 GLY A O 1
ATOM 713 N N . GLU A 1 94 ? 1.934 3.911 17.919 1.00 92.38 94 GLU A N 1
ATOM 714 C CA . GLU A 1 94 ? 1.407 3.806 19.288 1.00 92.38 94 GLU A CA 1
ATOM 715 C C . GLU A 1 94 ? 0.595 5.057 19.669 1.00 92.38 94 GLU A C 1
ATOM 717 O O . GLU A 1 94 ? 1.161 6.137 19.862 1.00 92.38 94 GLU A O 1
ATOM 722 N N . SER A 1 95 ? -0.731 4.921 19.793 1.00 87.00 95 SER A N 1
ATOM 723 C CA . SER A 1 95 ? -1.610 5.981 20.304 1.00 87.00 95 SER A CA 1
ATOM 724 C C . SER A 1 95 ? -1.584 6.059 21.830 1.00 87.00 95 SER A C 1
ATOM 726 O O . SER A 1 95 ? -1.895 7.097 22.418 1.00 87.00 95 SER A O 1
ATOM 728 N N . GLY A 1 96 ? -1.249 4.948 22.496 1.00 82.88 96 GLY A N 1
ATOM 729 C CA . GLY A 1 96 ? -1.445 4.813 23.936 1.00 82.88 96 GLY A CA 1
ATOM 730 C C . GLY A 1 96 ? -2.929 4.942 24.300 1.00 82.88 96 GLY A C 1
ATOM 731 O O . GLY A 1 96 ? -3.796 4.427 23.600 1.00 82.88 96 GLY A O 1
ATOM 732 N N . GLU A 1 97 ? -3.236 5.655 25.386 1.00 82.06 97 GLU A N 1
ATOM 733 C CA . GLU A 1 97 ? -4.619 5.894 25.845 1.00 82.06 97 GLU A CA 1
ATOM 734 C C . GLU A 1 97 ? -5.282 7.135 25.198 1.00 82.06 97 GLU A C 1
ATOM 736 O O . GLU A 1 97 ? -6.300 7.616 25.697 1.00 82.06 97 GLU A O 1
ATOM 741 N N . ALA A 1 98 ? -4.706 7.694 24.124 1.00 87.31 98 ALA A N 1
ATOM 742 C CA . ALA A 1 98 ? -5.222 8.888 23.449 1.00 87.31 98 ALA A CA 1
ATOM 743 C C . ALA A 1 98 ? -6.160 8.554 22.274 1.00 87.31 98 ALA A C 1
ATOM 745 O O . ALA A 1 98 ? -5.984 7.554 21.586 1.00 87.31 98 ALA A O 1
ATOM 746 N N . ASP A 1 99 ? -7.111 9.453 21.998 1.00 91.75 99 ASP A N 1
ATOM 747 C CA . ASP A 1 99 ? -8.006 9.375 20.829 1.00 91.75 99 ASP A CA 1
ATOM 748 C C . ASP A 1 99 ? -7.358 9.860 19.519 1.00 91.75 99 ASP A C 1
ATOM 750 O O . ASP A 1 99 ? -7.991 9.829 18.460 1.00 91.75 99 ASP A O 1
ATOM 754 N N . ASP A 1 100 ? -6.101 10.293 19.588 1.00 93.44 100 ASP A N 1
ATOM 755 C CA . ASP A 1 100 ? -5.295 10.732 18.459 1.00 93.44 100 ASP A CA 1
ATOM 756 C C . ASP A 1 100 ? -4.039 9.861 18.369 1.00 93.44 100 ASP A C 1
ATOM 758 O O . ASP A 1 100 ? -3.302 9.718 19.346 1.00 93.44 100 ASP A O 1
ATOM 762 N N . ALA A 1 101 ? -3.781 9.296 17.189 1.00 94.25 101 ALA A N 1
ATOM 763 C CA . ALA A 1 101 ? -2.666 8.380 16.962 1.00 94.25 101 ALA A CA 1
ATOM 764 C C . ALA A 1 101 ? -1.643 8.961 15.971 1.00 94.25 101 ALA A C 1
ATOM 766 O O . ALA A 1 101 ? -2.050 9.499 14.932 1.00 94.25 101 ALA A O 1
ATOM 767 N N . PRO A 1 102 ? -0.326 8.841 16.226 1.00 94.38 102 PRO A N 1
ATOM 768 C CA . PRO A 1 102 ? 0.687 9.110 15.210 1.00 94.38 102 PRO A CA 1
ATOM 769 C C . PRO A 1 102 ? 0.655 8.012 14.143 1.00 94.38 102 PRO A C 1
ATOM 771 O O . PRO A 1 102 ? 0.174 6.908 14.388 1.00 94.38 102 PRO A O 1
ATOM 774 N N . GLY A 1 103 ? 1.173 8.271 12.947 1.00 92.88 103 GLY A N 1
ATOM 775 C CA . GLY A 1 103 ? 1.350 7.200 11.964 1.00 92.88 103 GLY A CA 1
ATOM 776 C C . GLY A 1 103 ? 2.609 6.378 12.259 1.00 92.88 103 GLY A C 1
ATOM 777 O O . GLY A 1 103 ? 3.376 6.671 13.175 1.00 92.88 103 GLY A O 1
ATOM 778 N N . MET A 1 104 ? 2.828 5.346 11.456 1.00 93.88 104 MET A N 1
ATOM 779 C CA . MET A 1 104 ? 3.987 4.462 11.551 1.00 93.88 104 MET A CA 1
ATOM 780 C C . MET A 1 104 ? 5.215 5.094 10.893 1.00 93.88 104 MET A C 1
ATOM 782 O O . MET A 1 104 ? 5.086 5.806 9.892 1.00 93.88 104 MET A O 1
ATOM 786 N N . ASP A 1 105 ? 6.400 4.779 11.407 1.00 89.44 105 ASP A N 1
ATOM 787 C CA . ASP A 1 105 ? 7.641 4.990 10.663 1.00 89.44 105 ASP A CA 1
ATOM 788 C C . ASP A 1 105 ? 7.779 3.986 9.499 1.00 89.44 105 ASP A C 1
ATOM 790 O O . ASP A 1 105 ? 7.007 3.027 9.371 1.00 89.44 105 ASP A O 1
ATOM 794 N N . ASP A 1 106 ? 8.757 4.217 8.620 1.00 84.31 106 ASP A N 1
ATOM 795 C CA . ASP A 1 106 ? 8.964 3.400 7.418 1.00 84.31 106 ASP A CA 1
ATOM 796 C C . ASP A 1 106 ? 9.277 1.930 7.742 1.00 84.31 106 ASP A C 1
ATOM 798 O O . ASP A 1 106 ? 8.842 1.033 7.016 1.00 84.31 106 ASP A O 1
ATOM 802 N N . GLU A 1 107 ? 10.021 1.668 8.822 1.00 87.75 107 GLU A N 1
ATOM 803 C CA . GLU A 1 107 ? 10.405 0.311 9.233 1.00 87.75 107 GLU A CA 1
ATOM 804 C C . GLU A 1 107 ? 9.176 -0.478 9.699 1.00 87.75 107 GLU A C 1
ATOM 806 O O . GLU A 1 107 ? 8.917 -1.583 9.212 1.00 87.75 107 GLU A O 1
ATOM 811 N N . THR A 1 108 ? 8.368 0.130 10.566 1.00 91.50 108 THR A N 1
ATOM 812 C CA . THR A 1 108 ? 7.121 -0.437 11.085 1.00 91.50 108 THR A CA 1
ATOM 813 C C . THR A 1 108 ? 6.102 -0.645 9.970 1.00 91.50 108 THR A C 1
ATOM 815 O O . THR A 1 108 ? 5.473 -1.703 9.887 1.00 91.50 108 THR A O 1
ATOM 818 N N . TYR A 1 109 ? 5.966 0.327 9.065 1.00 90.19 109 TYR A N 1
ATOM 819 C CA . TYR A 1 109 ? 5.085 0.205 7.906 1.00 90.19 109 TYR A CA 1
ATOM 820 C C . TYR A 1 109 ? 5.516 -0.945 6.975 1.00 90.19 109 TYR A C 1
ATOM 822 O O . TYR A 1 109 ? 4.671 -1.733 6.540 1.00 90.19 109 TYR A O 1
ATOM 830 N N . CYS A 1 110 ? 6.818 -1.096 6.698 1.00 87.38 110 CYS A N 1
ATOM 831 C CA . CYS A 1 110 ? 7.316 -2.216 5.893 1.00 87.38 110 CYS A CA 1
ATOM 832 C C . CYS A 1 110 ? 7.014 -3.565 6.563 1.00 87.38 110 CYS A C 1
ATOM 834 O O . CYS A 1 110 ? 6.529 -4.478 5.893 1.00 87.38 110 CYS A O 1
ATOM 836 N N . ALA A 1 111 ? 7.228 -3.672 7.878 1.00 89.81 111 ALA A N 1
ATOM 837 C CA . ALA A 1 111 ? 6.918 -4.881 8.638 1.00 89.81 111 ALA A CA 1
ATOM 838 C C . ALA A 1 111 ? 5.415 -5.226 8.600 1.00 89.81 111 ALA A C 1
ATOM 840 O O . ALA A 1 111 ? 5.053 -6.377 8.346 1.00 89.81 111 ALA A O 1
ATOM 841 N N . LEU A 1 112 ? 4.528 -4.233 8.766 1.00 94.12 112 LEU A N 1
ATOM 842 C CA . LEU A 1 112 ? 3.079 -4.417 8.605 1.00 94.12 112 LEU A CA 1
ATOM 843 C C . LEU A 1 112 ? 2.744 -4.975 7.216 1.00 94.12 112 LEU A C 1
ATOM 845 O O . LEU A 1 112 ? 1.952 -5.913 7.092 1.00 94.12 112 LEU A O 1
ATOM 849 N N . TYR A 1 113 ? 3.330 -4.398 6.166 1.00 90.38 113 TYR A N 1
ATOM 850 C CA . TYR A 1 113 ? 3.056 -4.817 4.796 1.00 90.38 113 TYR A CA 1
ATOM 851 C C . TYR A 1 113 ? 3.493 -6.266 4.531 1.00 90.38 113 TYR A C 1
ATOM 853 O O . TYR A 1 113 ? 2.765 -7.024 3.883 1.00 90.38 113 TYR A O 1
ATOM 861 N N . GLU A 1 114 ? 4.651 -6.675 5.053 1.00 89.94 114 GLU A N 1
ATOM 862 C CA . GLU A 1 114 ? 5.137 -8.055 4.958 1.00 89.94 114 GLU A CA 1
ATOM 863 C C . GLU A 1 114 ? 4.204 -9.047 5.668 1.00 89.94 114 GLU A C 1
ATOM 865 O O . GLU A 1 114 ? 3.861 -10.085 5.091 1.00 89.94 114 GLU A O 1
ATOM 870 N N . GLU A 1 115 ? 3.721 -8.711 6.868 1.00 94.50 115 GLU A N 1
ATOM 871 C CA . GLU A 1 115 ? 2.771 -9.551 7.605 1.00 94.50 115 GLU A CA 1
ATOM 872 C C . GLU A 1 115 ? 1.410 -9.646 6.899 1.00 94.50 115 GLU A C 1
ATOM 874 O O . GLU A 1 115 ? 0.868 -10.743 6.737 1.00 94.50 115 GLU A O 1
ATOM 879 N N . LEU A 1 116 ? 0.876 -8.530 6.388 1.00 94.50 116 LEU A N 1
ATOM 880 C CA . LEU A 1 116 ? -0.363 -8.529 5.600 1.00 94.50 116 LEU A CA 1
ATOM 881 C C . LEU A 1 116 ? -0.232 -9.377 4.329 1.00 94.50 116 LEU A C 1
ATOM 883 O O . LEU A 1 116 ? -1.145 -10.139 3.990 1.00 94.50 116 LEU A O 1
ATOM 887 N N . ALA A 1 117 ? 0.904 -9.283 3.634 1.00 90.06 117 ALA A N 1
ATOM 888 C CA . ALA A 1 117 ? 1.183 -10.100 2.459 1.00 90.06 117 ALA A CA 1
ATOM 889 C C . ALA A 1 117 ? 1.267 -11.595 2.813 1.00 90.06 117 ALA A C 1
ATOM 891 O O . ALA A 1 117 ? 0.709 -12.430 2.093 1.00 90.06 117 ALA A O 1
ATOM 892 N N . ALA A 1 118 ? 1.910 -11.940 3.934 1.00 91.44 118 ALA A N 1
ATOM 893 C CA . ALA A 1 118 ? 2.003 -13.313 4.422 1.00 91.44 118 ALA A CA 1
ATOM 894 C C . ALA A 1 118 ? 0.627 -13.890 4.794 1.00 91.44 118 ALA A C 1
ATOM 896 O O . ALA A 1 118 ? 0.304 -15.011 4.389 1.00 91.44 118 ALA A O 1
ATOM 897 N N . VAL A 1 119 ? -0.207 -13.116 5.498 1.00 95.94 119 VAL A N 1
ATOM 898 C CA . VAL A 1 119 ? -1.586 -13.494 5.848 1.00 95.94 119 VAL A CA 1
ATOM 899 C C . VAL A 1 119 ? -2.428 -13.708 4.593 1.00 95.94 119 VAL A C 1
ATOM 901 O O . VAL A 1 119 ? -3.063 -14.754 4.451 1.00 95.94 119 VAL A O 1
ATOM 904 N N . CYS A 1 120 ? -2.396 -12.768 3.643 1.00 92.69 120 CYS A N 1
ATOM 905 C CA . CYS A 1 120 ? -3.140 -12.899 2.389 1.00 92.69 120 CYS A CA 1
ATOM 906 C C . CYS A 1 120 ? -2.725 -14.154 1.610 1.00 92.69 120 CYS A C 1
ATOM 908 O O . CYS A 1 120 ? -3.589 -14.895 1.138 1.00 92.69 120 CYS A O 1
ATOM 910 N N . ASN A 1 121 ? -1.420 -14.438 1.537 1.00 90.62 121 ASN A N 1
ATOM 911 C CA . ASN A 1 121 ? -0.909 -15.653 0.907 1.00 90.62 121 ASN A CA 1
ATOM 912 C C . ASN A 1 121 ? -1.410 -16.925 1.615 1.00 90.62 121 ASN A C 1
ATOM 914 O O . ASN A 1 121 ? -1.860 -17.857 0.951 1.00 90.62 121 ASN A O 1
ATOM 918 N N . GLY A 1 122 ? -1.403 -16.949 2.953 1.00 93.75 122 GLY A N 1
ATOM 919 C CA . GLY A 1 122 ? -1.939 -18.064 3.744 1.00 93.75 122 GLY A CA 1
ATOM 920 C C . GLY A 1 122 ? -3.435 -18.311 3.521 1.00 93.75 122 GLY A C 1
ATOM 921 O O . GLY A 1 122 ? -3.876 -19.458 3.516 1.00 93.75 122 GLY A O 1
ATOM 922 N N . LEU A 1 123 ? -4.202 -17.249 3.268 1.00 93.56 123 LEU A N 1
ATOM 923 C CA . LEU A 1 123 ? -5.630 -17.310 2.941 1.00 93.56 123 LEU A CA 1
ATOM 924 C C . LEU A 1 123 ? -5.910 -17.586 1.451 1.00 93.56 123 LEU A C 1
ATOM 926 O O . LEU A 1 123 ? -7.069 -17.720 1.059 1.00 93.56 123 LEU A O 1
ATOM 930 N N . GLY A 1 124 ? -4.881 -17.653 0.599 1.00 90.44 124 GLY A N 1
ATOM 931 C CA . GLY A 1 124 ? -5.044 -17.818 -0.848 1.00 90.44 124 GLY A CA 1
ATOM 932 C C . GLY A 1 124 ? -5.710 -16.618 -1.533 1.00 90.44 124 GLY A C 1
ATOM 933 O O . GLY A 1 124 ? -6.325 -16.770 -2.590 1.00 90.44 124 GLY A O 1
ATOM 934 N N . VAL A 1 125 ? -5.611 -15.426 -0.938 1.00 88.62 125 VAL A N 1
ATOM 935 C CA . VAL A 1 125 ? -6.156 -14.175 -1.479 1.00 88.62 125 VAL A CA 1
ATOM 936 C C . VAL A 1 125 ? -5.034 -13.200 -1.830 1.00 88.62 125 VAL A C 1
ATOM 938 O O . VAL A 1 125 ? -3.881 -13.366 -1.440 1.00 88.62 125 VAL A O 1
ATOM 941 N N . ARG A 1 126 ? -5.372 -12.156 -2.587 1.00 84.38 126 ARG A N 1
ATOM 942 C CA . ARG A 1 126 ? -4.443 -11.077 -2.925 1.00 84.38 126 ARG A CA 1
ATOM 943 C C . ARG A 1 126 ? -4.781 -9.817 -2.126 1.00 84.38 126 ARG A C 1
ATOM 945 O O . ARG A 1 126 ? -5.957 -9.472 -2.025 1.00 84.38 126 ARG A O 1
ATOM 952 N N . LEU A 1 127 ? -3.746 -9.154 -1.608 1.00 85.88 127 LEU A N 1
ATOM 953 C CA . LEU A 1 127 ? -3.808 -7.798 -1.059 1.00 85.88 127 LEU A CA 1
ATOM 954 C C . LEU A 1 127 ? -3.768 -6.790 -2.214 1.00 85.88 127 LEU A C 1
ATOM 956 O O . LEU A 1 127 ? -2.878 -6.884 -3.060 1.00 85.88 127 LEU A O 1
ATOM 960 N N . TRP A 1 128 ? -4.714 -5.853 -2.254 1.00 85.44 128 TRP A N 1
ATOM 961 C CA . TRP A 1 128 ? -4.803 -4.843 -3.313 1.00 85.44 128 TRP A CA 1
ATOM 962 C C . TRP A 1 128 ? -4.390 -3.486 -2.765 1.00 85.44 128 TRP A C 1
ATOM 964 O O . TRP A 1 128 ? -4.969 -3.054 -1.778 1.00 85.44 128 TRP A O 1
ATOM 974 N N . ARG A 1 129 ? -3.459 -2.776 -3.406 1.00 86.19 129 ARG A N 1
ATOM 975 C CA . ARG A 1 129 ? -3.147 -1.382 -3.045 1.00 86.19 129 ARG A CA 1
ATOM 976 C C . ARG A 1 129 ? -3.721 -0.396 -4.051 1.00 86.19 129 ARG A C 1
ATOM 978 O O . ARG A 1 129 ? -3.741 -0.667 -5.259 1.00 86.19 129 ARG A O 1
ATOM 985 N N . LYS A 1 130 ? -4.132 0.771 -3.556 1.00 83.75 130 LYS A N 1
ATOM 986 C CA . LYS A 1 130 ? -4.395 1.957 -4.378 1.00 83.75 130 LYS A CA 1
ATOM 987 C C . LYS A 1 130 ? -3.118 2.769 -4.539 1.00 83.75 130 LYS A C 1
ATOM 989 O O . LYS A 1 130 ? -2.465 3.088 -3.557 1.00 83.75 130 LYS A O 1
ATOM 994 N N . PHE A 1 131 ? -2.815 3.145 -5.774 1.00 84.75 131 PHE A N 1
ATOM 995 C CA . PHE A 1 131 ? -1.754 4.090 -6.100 1.00 84.75 131 PHE A CA 1
ATOM 996 C C . PHE A 1 131 ? -2.358 5.319 -6.761 1.00 84.75 131 PHE A C 1
ATOM 998 O O . PHE A 1 131 ? -3.196 5.205 -7.654 1.00 84.75 131 PHE A O 1
ATOM 1005 N N . ARG A 1 132 ? -1.934 6.507 -6.351 1.00 84.38 132 ARG A N 1
ATOM 1006 C CA . ARG A 1 132 ? -2.195 7.762 -7.056 1.00 84.38 132 ARG A CA 1
ATOM 1007 C C . ARG A 1 132 ? -1.224 7.899 -8.230 1.00 84.38 132 ARG A C 1
ATOM 1009 O O . ARG A 1 132 ? -0.115 7.383 -8.152 1.00 84.38 132 ARG A O 1
ATOM 1016 N N . PRO A 1 133 ? -1.575 8.651 -9.287 1.00 86.75 133 PRO A N 1
ATOM 1017 C CA . PRO A 1 133 ? -0.713 8.869 -10.456 1.00 86.75 133 PRO A CA 1
ATOM 1018 C C . PRO A 1 133 ? 0.742 9.257 -10.146 1.00 86.75 133 PRO A C 1
ATOM 1020 O O . PRO A 1 133 ? 1.665 8.755 -10.786 1.00 86.75 133 PRO A O 1
ATOM 1023 N N . GLY A 1 134 ? 0.944 10.101 -9.129 1.00 84.75 134 GLY A N 1
ATOM 1024 C CA . GLY A 1 134 ? 2.263 10.578 -8.714 1.00 84.75 134 GLY A CA 1
ATOM 1025 C C . GLY A 1 134 ? 3.051 9.638 -7.797 1.00 84.75 134 GLY A C 1
ATOM 1026 O O . GLY A 1 134 ? 4.224 9.921 -7.551 1.00 84.75 134 GLY A O 1
ATOM 1027 N N . ASP A 1 135 ? 2.447 8.554 -7.302 1.00 84.19 135 ASP A N 1
ATOM 1028 C CA . ASP A 1 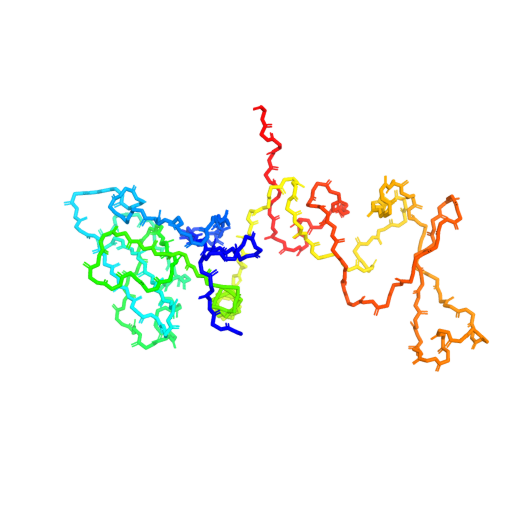135 ? 3.107 7.637 -6.370 1.00 84.19 135 ASP A CA 1
ATOM 1029 C C . ASP A 1 135 ? 4.232 6.869 -7.068 1.00 84.19 135 ASP A C 1
ATOM 1031 O O . ASP A 1 135 ? 4.199 6.645 -8.279 1.00 84.19 135 ASP A O 1
ATOM 1035 N N . THR A 1 136 ? 5.246 6.452 -6.309 1.00 85.69 136 THR A N 1
ATOM 1036 C CA . THR A 1 136 ? 6.347 5.647 -6.853 1.00 85.69 136 THR A CA 1
ATOM 1037 C C . THR A 1 136 ? 6.025 4.162 -6.729 1.00 85.69 136 THR A C 1
ATOM 1039 O O . THR A 1 136 ? 5.782 3.661 -5.636 1.00 85.69 136 THR A O 1
ATOM 1042 N N . VAL A 1 137 ? 6.075 3.447 -7.850 1.00 86.81 137 VAL A N 1
ATOM 1043 C CA . VAL A 1 137 ? 5.965 1.987 -7.932 1.00 86.81 137 VAL A CA 1
ATOM 1044 C C . VAL A 1 137 ? 7.274 1.373 -8.413 1.00 86.81 137 VAL A C 1
ATOM 1046 O O . VAL A 1 137 ? 8.064 2.013 -9.107 1.00 86.81 137 VAL A O 1
ATOM 1049 N N . LEU A 1 138 ? 7.508 0.111 -8.058 1.00 87.19 138 LEU A N 1
ATOM 1050 C CA . LEU A 1 138 ? 8.671 -0.649 -8.508 1.00 87.19 138 LEU A CA 1
ATOM 1051 C C . LEU A 1 138 ? 8.283 -1.550 -9.683 1.00 87.19 138 LEU A C 1
ATOM 1053 O O . LEU A 1 138 ? 7.476 -2.471 -9.536 1.00 87.19 138 LEU A O 1
ATOM 1057 N N . VAL A 1 139 ? 8.869 -1.294 -10.850 1.00 87.06 139 VAL A N 1
ATOM 1058 C CA . VAL A 1 139 ? 8.612 -2.045 -12.087 1.00 87.06 139 VAL A CA 1
ATOM 1059 C C . VAL A 1 139 ? 9.825 -2.907 -12.418 1.00 87.06 139 VAL A C 1
ATOM 1061 O O . VAL A 1 139 ? 10.965 -2.478 -12.238 1.00 87.06 139 VAL A O 1
ATOM 1064 N N . ARG A 1 140 ? 9.611 -4.140 -12.881 1.00 88.56 140 ARG A N 1
ATOM 1065 C CA . ARG A 1 140 ? 10.698 -5.042 -13.283 1.00 88.56 140 ARG A CA 1
ATOM 1066 C C . ARG A 1 140 ? 11.054 -4.823 -14.754 1.00 88.56 140 ARG A C 1
ATOM 1068 O O . ARG A 1 140 ? 10.173 -4.522 -15.551 1.00 88.56 140 ARG A O 1
ATOM 1075 N N . PRO A 1 141 ? 12.307 -5.051 -15.180 1.00 87.88 141 PRO A N 1
ATOM 1076 C CA . PRO A 1 141 ? 12.645 -5.012 -16.605 1.00 87.88 141 PRO A CA 1
ATOM 1077 C C . PRO A 1 141 ? 11.768 -5.926 -17.473 1.00 87.88 141 PRO A C 1
ATOM 1079 O O . PRO A 1 141 ? 11.334 -5.524 -18.547 1.00 87.88 141 PRO A O 1
ATOM 1082 N N . GLY A 1 142 ? 11.428 -7.116 -16.969 1.00 86.56 142 GLY A N 1
ATOM 1083 C CA . GLY A 1 142 ? 10.538 -8.059 -17.652 1.00 86.56 142 GLY A CA 1
ATOM 1084 C C . GLY A 1 142 ? 9.057 -7.660 -17.694 1.00 86.56 142 GLY A C 1
ATOM 1085 O O . GLY A 1 142 ? 8.263 -8.398 -18.266 1.00 86.56 142 GLY A O 1
ATOM 1086 N N . ASP A 1 143 ? 8.663 -6.534 -17.089 1.00 88.56 143 ASP A N 1
ATOM 1087 C CA . ASP A 1 143 ? 7.288 -6.027 -17.170 1.00 88.56 143 ASP A CA 1
ATOM 1088 C C . ASP A 1 143 ? 6.982 -5.294 -18.483 1.00 88.56 143 ASP A C 1
ATOM 1090 O O . ASP A 1 143 ? 5.806 -5.043 -18.756 1.00 88.56 143 ASP A O 1
ATOM 1094 N N . TYR A 1 144 ? 8.011 -4.960 -19.267 1.00 89.81 144 TYR A N 1
ATOM 1095 C CA . TYR A 1 144 ? 7.885 -4.230 -20.525 1.00 89.81 144 TYR A CA 1
ATOM 1096 C C . TYR A 1 144 ? 7.782 -5.177 -21.718 1.00 89.81 144 TYR A C 1
ATOM 1098 O O . TYR A 1 144 ? 8.556 -6.128 -21.856 1.00 89.81 144 TYR A O 1
ATOM 1106 N N . ALA A 1 145 ? 6.863 -4.865 -22.624 1.00 91.56 145 ALA A N 1
ATOM 1107 C CA . ALA A 1 145 ? 6.752 -5.463 -23.943 1.00 91.56 145 ALA A CA 1
ATOM 1108 C C . ALA A 1 145 ? 7.294 -4.503 -25.019 1.00 91.56 145 ALA A C 1
ATOM 1110 O O . ALA A 1 145 ? 7.171 -3.285 -24.875 1.00 91.56 145 ALA A O 1
ATOM 1111 N N . PRO A 1 146 ? 7.875 -5.011 -26.123 1.00 93.50 146 PRO A N 1
ATOM 1112 C CA . PRO A 1 146 ? 8.302 -4.164 -27.233 1.00 93.50 146 PRO A CA 1
ATOM 1113 C C . PRO A 1 146 ? 7.183 -3.224 -27.706 1.00 93.50 146 PRO A C 1
ATOM 1115 O O . PRO A 1 146 ? 6.072 -3.658 -28.008 1.00 93.50 146 PRO A O 1
ATOM 1118 N N . GLY A 1 147 ? 7.493 -1.933 -27.787 1.00 91.94 147 GLY A N 1
ATOM 1119 C CA . GLY A 1 147 ? 6.559 -0.854 -28.094 1.00 91.94 147 GLY A CA 1
ATOM 1120 C C . GLY A 1 147 ? 6.038 -0.088 -26.875 1.00 91.94 147 GLY A C 1
ATOM 1121 O O . GLY A 1 147 ? 5.494 1.000 -27.072 1.00 91.94 147 GLY A O 1
ATOM 1122 N N . ASP A 1 148 ? 6.230 -0.601 -25.657 1.00 93.38 148 ASP A N 1
ATOM 1123 C CA . ASP A 1 148 ? 5.861 0.097 -24.425 1.00 93.38 148 ASP A CA 1
ATOM 1124 C C . ASP A 1 148 ? 6.672 1.385 -24.235 1.00 93.38 148 ASP A C 1
ATOM 1126 O O . ASP A 1 148 ? 7.790 1.540 -24.735 1.00 93.38 148 ASP A O 1
ATOM 1130 N N . THR A 1 149 ? 6.101 2.329 -23.489 1.00 92.50 149 THR A N 1
ATOM 1131 C CA . THR A 1 149 ? 6.786 3.569 -23.117 1.00 92.50 149 THR A CA 1
ATOM 1132 C C . THR A 1 149 ? 7.527 3.390 -21.797 1.00 92.50 149 THR A C 1
ATOM 1134 O O . THR A 1 149 ? 6.912 3.205 -20.752 1.00 92.50 149 THR A O 1
ATOM 1137 N N . LEU A 1 150 ? 8.852 3.480 -21.854 1.00 90.38 150 LEU A N 1
ATOM 1138 C CA . LEU A 1 150 ? 9.748 3.567 -20.711 1.00 90.38 150 LEU A CA 1
ATOM 1139 C C . LEU A 1 150 ? 9.929 5.036 -20.316 1.00 90.38 150 LEU A C 1
ATOM 1141 O O . LEU A 1 150 ? 10.486 5.820 -21.081 1.00 90.38 150 LEU A O 1
ATOM 1145 N N . TRP A 1 151 ? 9.509 5.405 -19.110 1.00 89.00 151 TRP A N 1
ATOM 1146 C CA . TRP A 1 151 ? 9.721 6.749 -18.573 1.00 89.00 151 TRP A CA 1
ATOM 1147 C C . TRP A 1 151 ? 10.962 6.780 -17.683 1.00 89.00 151 TRP A C 1
ATOM 1149 O O . TRP A 1 151 ? 10.990 6.158 -16.623 1.00 89.00 151 TRP A O 1
ATOM 1159 N N . THR A 1 152 ? 12.001 7.502 -18.096 1.00 84.44 152 THR A N 1
ATOM 1160 C CA . THR A 1 152 ? 13.246 7.644 -17.324 1.00 84.44 152 THR A CA 1
ATOM 1161 C C . THR A 1 152 ? 13.980 8.928 -17.708 1.00 84.44 152 THR A C 1
ATOM 1163 O O . THR A 1 152 ? 13.732 9.500 -18.763 1.00 84.44 152 THR A O 1
ATOM 1166 N N . SER A 1 153 ? 14.858 9.431 -16.835 1.00 71.06 153 SER A N 1
ATOM 1167 C CA . SER A 1 153 ? 15.680 10.634 -17.081 1.00 71.06 153 SER A CA 1
ATOM 1168 C C . SER A 1 153 ? 14.898 11.875 -17.554 1.00 71.06 153 SER A C 1
ATOM 1170 O O . SER A 1 153 ? 15.420 12.699 -18.300 1.00 71.06 153 SER A O 1
ATOM 1172 N N . GLY A 1 154 ? 13.640 12.019 -17.122 1.00 71.75 154 GLY A N 1
ATOM 1173 C CA . GLY A 1 154 ? 12.769 13.139 -17.498 1.00 71.75 154 GLY A CA 1
ATOM 1174 C C . GLY A 1 154 ? 12.131 13.035 -18.889 1.00 71.75 154 GLY A C 1
ATOM 1175 O O . GLY A 1 154 ? 11.511 14.002 -19.327 1.00 71.75 154 GLY A O 1
ATOM 1176 N N . GLY A 1 155 ? 12.258 11.893 -19.572 1.00 85.44 155 GLY A N 1
ATOM 1177 C CA . GLY A 1 155 ? 11.708 11.659 -20.905 1.00 85.44 155 GLY A CA 1
ATOM 1178 C C . GLY A 1 155 ? 10.989 10.317 -21.050 1.00 85.44 155 GLY A C 1
ATOM 1179 O O . GLY A 1 155 ? 11.059 9.441 -20.186 1.00 85.44 155 GLY A O 1
ATOM 1180 N N . ALA A 1 156 ? 10.275 10.186 -22.165 1.00 91.75 156 ALA A N 1
ATOM 1181 C CA . ALA A 1 156 ? 9.632 8.956 -22.607 1.00 91.75 156 ALA A CA 1
ATOM 1182 C C . ALA A 1 156 ? 10.464 8.320 -23.726 1.00 91.75 156 ALA A C 1
ATOM 1184 O O . ALA A 1 156 ? 10.763 8.979 -24.720 1.00 91.75 156 ALA A O 1
ATOM 1185 N N . HIS A 1 157 ? 10.779 7.037 -23.582 1.00 92.75 157 HIS A N 1
ATOM 1186 C CA . HIS A 1 157 ? 11.539 6.248 -24.546 1.00 92.75 157 HIS A CA 1
ATOM 1187 C C . HIS A 1 157 ? 10.710 5.045 -24.990 1.00 92.75 157 HIS A C 1
ATOM 1189 O O . HIS A 1 157 ? 10.027 4.417 -24.180 1.00 92.75 157 HIS A O 1
ATOM 1195 N N . ARG A 1 158 ? 10.752 4.695 -26.277 1.00 94.25 158 ARG A N 1
ATOM 1196 C CA . ARG A 1 158 ? 10.016 3.530 -26.783 1.00 94.25 158 ARG A CA 1
ATOM 1197 C C . ARG A 1 158 ? 10.862 2.274 -26.632 1.00 94.25 158 ARG A C 1
ATOM 1199 O O . ARG A 1 158 ? 11.882 2.137 -27.302 1.00 94.25 158 ARG A O 1
ATOM 1206 N N . PHE A 1 159 ? 10.445 1.376 -25.746 1.00 94.06 159 PHE A N 1
ATOM 1207 C CA . PHE A 1 159 ? 11.173 0.154 -25.429 1.00 94.06 159 PHE A CA 1
ATOM 1208 C C . PHE A 1 159 ? 11.135 -0.833 -26.600 1.00 94.06 159 PHE A C 1
ATOM 1210 O O . PHE A 1 159 ? 10.069 -1.142 -27.126 1.00 94.06 159 PHE A O 1
ATOM 1217 N N . MET A 1 160 ? 12.294 -1.358 -26.988 1.00 96.06 160 MET A N 1
ATOM 1218 C CA . MET A 1 160 ? 12.429 -2.340 -28.070 1.00 96.06 160 MET A CA 1
ATOM 1219 C C . MET A 1 160 ? 12.724 -3.745 -27.546 1.00 96.06 160 MET A C 1
ATOM 1221 O O . MET A 1 160 ? 12.316 -4.729 -28.160 1.00 96.06 160 MET A O 1
ATOM 1225 N N . GLY A 1 161 ? 13.426 -3.852 -26.419 1.00 93.88 161 GLY A N 1
ATOM 1226 C CA . GLY A 1 161 ? 13.797 -5.130 -25.825 1.00 93.88 161 GLY A CA 1
ATOM 1227 C C . GLY A 1 161 ? 14.924 -5.004 -24.806 1.00 93.88 161 GLY A C 1
ATOM 1228 O O . GLY A 1 161 ? 15.561 -3.956 -24.675 1.00 93.88 161 GLY A O 1
ATOM 1229 N N . LEU A 1 162 ? 15.171 -6.099 -24.090 1.00 94.00 162 LEU A N 1
ATOM 1230 C CA . LEU A 1 162 ? 16.366 -6.264 -23.270 1.00 94.00 162 LEU A CA 1
ATOM 1231 C C . LEU A 1 162 ? 17.469 -6.883 -24.121 1.00 94.00 162 LEU A C 1
ATOM 1233 O O . LEU A 1 162 ? 17.235 -7.859 -24.834 1.00 94.00 162 LEU A O 1
ATOM 1237 N N . VAL A 1 163 ? 18.660 -6.302 -24.046 1.00 93.69 163 VAL A N 1
ATOM 1238 C CA . VAL A 1 163 ? 19.837 -6.771 -24.778 1.00 93.69 163 VAL A CA 1
ATOM 1239 C C . VAL A 1 163 ? 20.960 -7.016 -23.786 1.00 93.69 163 VAL A C 1
ATOM 1241 O O . VAL A 1 163 ? 21.189 -6.207 -22.886 1.00 93.69 163 VAL A O 1
ATOM 1244 N N . ASP A 1 164 ? 21.665 -8.131 -23.944 1.00 92.56 164 ASP A N 1
ATOM 1245 C CA . ASP A 1 164 ? 22.823 -8.440 -23.113 1.00 92.56 164 ASP A CA 1
ATOM 1246 C C . ASP A 1 164 ? 23.939 -7.422 -23.360 1.00 92.56 164 ASP A C 1
ATOM 1248 O O . ASP A 1 164 ? 24.186 -6.985 -24.492 1.00 92.56 164 ASP A O 1
ATOM 1252 N N . PHE A 1 165 ? 24.647 -7.043 -22.298 1.00 91.06 165 PHE A N 1
ATOM 1253 C CA . PHE A 1 165 ? 25.862 -6.262 -22.477 1.00 91.06 165 PHE A CA 1
ATOM 1254 C C . PHE A 1 165 ? 26.900 -7.055 -23.288 1.00 91.06 165 PHE A C 1
ATOM 1256 O O . PHE A 1 165 ? 27.021 -8.271 -23.111 1.00 91.06 165 PHE A O 1
ATOM 1263 N N . PRO A 1 166 ? 27.709 -6.380 -24.128 1.00 90.62 166 PRO A N 1
ATOM 1264 C CA . PRO A 1 166 ? 28.851 -7.015 -24.772 1.00 90.62 166 PRO A CA 1
ATOM 1265 C C . PRO A 1 166 ? 29.732 -7.718 -23.734 1.00 90.62 166 PRO A C 1
ATOM 1267 O O . PRO A 1 166 ? 30.043 -7.139 -22.687 1.00 90.62 166 PRO A O 1
ATOM 1270 N N . ALA A 1 167 ? 30.119 -8.965 -24.014 1.00 86.62 167 ALA A N 1
ATOM 1271 C CA . ALA A 1 167 ? 30.846 -9.817 -23.068 1.00 86.62 167 ALA A CA 1
ATOM 1272 C C . ALA A 1 167 ? 32.212 -9.237 -22.651 1.00 86.62 167 ALA A C 1
ATOM 1274 O O . ALA A 1 167 ? 32.734 -9.550 -21.583 1.00 86.62 167 ALA A O 1
ATOM 1275 N N . ASP A 1 168 ? 32.789 -8.374 -23.486 1.00 88.69 168 ASP A N 1
ATOM 1276 C CA . ASP A 1 168 ? 34.036 -7.652 -23.246 1.00 88.69 168 ASP A CA 1
ATOM 1277 C C . ASP A 1 168 ? 33.851 -6.344 -22.452 1.00 88.69 168 ASP A C 1
ATOM 1279 O O . ASP A 1 168 ? 34.835 -5.724 -22.044 1.00 88.69 168 ASP A O 1
ATOM 1283 N N . SER A 1 169 ? 32.611 -5.925 -22.179 1.00 89.19 169 SER A N 1
ATOM 1284 C CA . SER A 1 169 ? 32.339 -4.739 -21.368 1.00 89.19 169 SER A CA 1
ATOM 1285 C C . SER A 1 169 ? 32.675 -4.968 -19.890 1.00 89.19 169 SER A C 1
ATOM 1287 O O . SER A 1 169 ? 32.437 -6.038 -19.326 1.00 89.19 169 SER A O 1
ATOM 1289 N N . LYS A 1 170 ? 33.170 -3.920 -19.216 1.00 88.12 17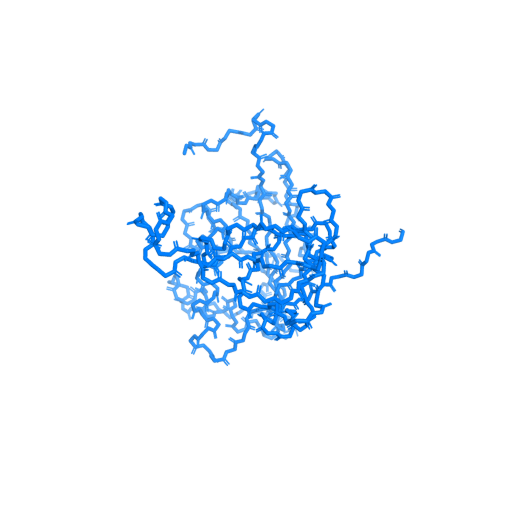0 LYS A N 1
ATOM 1290 C CA . LYS A 1 170 ? 33.455 -3.968 -17.770 1.00 88.12 170 LYS A CA 1
ATOM 1291 C C . LYS A 1 170 ? 32.220 -4.351 -16.948 1.00 88.12 170 LYS A C 1
ATOM 1293 O O . LYS A 1 170 ? 32.339 -5.096 -15.984 1.00 88.12 170 LYS A O 1
ATOM 1298 N N . THR A 1 171 ? 31.040 -3.872 -17.343 1.00 85.94 171 THR A N 1
ATOM 1299 C CA . THR A 1 171 ? 29.777 -4.177 -16.658 1.00 85.94 171 THR A CA 1
ATOM 1300 C C . THR A 1 171 ? 29.447 -5.665 -16.734 1.00 85.94 171 THR A C 1
ATOM 1302 O O . THR A 1 171 ? 29.155 -6.253 -15.700 1.00 85.94 171 THR A O 1
ATOM 1305 N N . ALA A 1 172 ? 29.561 -6.294 -17.910 1.00 86.56 172 ALA A N 1
ATOM 1306 C CA . ALA A 1 172 ? 29.315 -7.731 -18.066 1.00 86.56 172 ALA A CA 1
ATOM 1307 C C . ALA A 1 172 ? 30.337 -8.596 -17.310 1.00 86.56 172 ALA A C 1
ATOM 1309 O O . ALA A 1 172 ? 29.983 -9.643 -16.774 1.00 86.56 172 ALA A O 1
ATOM 1310 N N . GLN A 1 173 ? 31.592 -8.142 -17.220 1.00 88.56 173 GLN A N 1
ATOM 1311 C CA . GLN A 1 173 ? 32.628 -8.817 -16.430 1.00 88.56 173 GLN A CA 1
ATOM 1312 C C . GLN A 1 173 ? 32.344 -8.763 -14.922 1.00 88.56 173 GLN A C 1
ATOM 1314 O O . GLN A 1 173 ? 32.653 -9.715 -14.209 1.00 88.56 173 GLN A O 1
ATOM 1319 N N . MET A 1 174 ? 31.761 -7.664 -14.431 1.00 88.38 174 MET A N 1
ATOM 1320 C CA . MET A 1 174 ? 31.405 -7.494 -13.016 1.00 88.38 174 MET A CA 1
ATOM 1321 C C . MET A 1 174 ? 30.058 -8.131 -12.655 1.00 88.38 174 MET A C 1
ATOM 1323 O O . MET A 1 174 ? 29.893 -8.621 -11.541 1.00 88.38 174 MET A O 1
ATOM 1327 N N . PHE A 1 175 ? 29.108 -8.134 -13.590 1.00 86.00 175 PHE A N 1
ATOM 1328 C CA . PHE A 1 175 ? 27.747 -8.630 -13.406 1.00 86.00 175 PHE A CA 1
ATOM 1329 C C . PHE A 1 175 ? 27.382 -9.575 -14.562 1.00 86.00 175 PHE A C 1
ATOM 1331 O O . PHE A 1 175 ? 26.804 -9.140 -15.564 1.00 86.00 175 PHE A O 1
ATOM 1338 N N . PRO A 1 176 ? 27.725 -10.872 -14.462 1.00 83.25 176 PRO A N 1
ATOM 1339 C CA . PRO A 1 176 ? 27.394 -11.846 -15.497 1.00 83.25 176 PRO A CA 1
ATOM 1340 C C . PRO A 1 176 ? 25.882 -11.904 -15.762 1.00 83.25 176 PRO A C 1
ATOM 1342 O O . PRO A 1 176 ? 25.091 -12.026 -14.829 1.00 83.25 176 PRO A O 1
ATOM 1345 N N . GLY A 1 177 ? 25.484 -11.825 -17.035 1.00 84.81 177 GLY A N 1
ATOM 1346 C CA . GLY A 1 177 ? 24.072 -11.826 -17.448 1.00 84.81 177 GLY A CA 1
ATOM 1347 C C . GLY A 1 177 ? 23.364 -10.471 -17.340 1.00 84.81 177 GLY A C 1
ATOM 1348 O O . GLY A 1 177 ? 22.148 -10.409 -17.496 1.00 84.81 177 GLY A O 1
ATOM 1349 N N . VAL A 1 178 ? 24.095 -9.383 -17.073 1.00 89.12 178 VAL A N 1
ATOM 1350 C CA . VAL A 1 178 ? 23.520 -8.033 -17.066 1.00 89.12 178 VAL A CA 1
ATOM 1351 C C . VAL A 1 178 ? 23.008 -7.632 -18.451 1.00 89.12 178 VAL A C 1
ATOM 1353 O O . VAL A 1 178 ? 23.691 -7.787 -19.467 1.00 89.12 178 VAL A O 1
ATOM 1356 N N . GLN A 1 179 ? 21.806 -7.064 -18.466 1.00 92.62 179 GLN A N 1
ATOM 1357 C CA . GLN A 1 179 ? 21.126 -6.583 -19.665 1.00 92.62 179 GLN A CA 1
ATOM 1358 C C . GLN A 1 179 ? 20.956 -5.061 -19.607 1.00 92.62 179 GLN A C 1
ATOM 1360 O O . GLN A 1 179 ? 21.086 -4.446 -18.544 1.00 92.62 179 GLN A O 1
ATOM 1365 N N . TYR A 1 180 ? 20.646 -4.438 -20.737 1.00 91.94 180 TYR A N 1
ATOM 1366 C CA . TYR A 1 180 ? 20.192 -3.051 -20.808 1.00 91.94 180 TYR A CA 1
ATOM 1367 C C . TYR A 1 180 ? 18.885 -2.940 -21.592 1.00 91.94 180 TYR A C 1
ATOM 1369 O O . TYR A 1 180 ? 18.602 -3.741 -22.484 1.00 91.94 180 TYR A O 1
ATOM 1377 N N . PHE A 1 181 ? 18.094 -1.922 -21.258 1.00 91.88 181 PHE A N 1
ATOM 1378 C CA . PHE A 1 181 ? 16.957 -1.490 -22.063 1.00 91.88 181 PHE A CA 1
ATOM 1379 C C . PHE A 1 181 ? 17.481 -0.900 -23.369 1.00 91.88 181 PHE A C 1
ATOM 1381 O O . PHE A 1 181 ? 18.213 0.087 -23.328 1.00 91.88 181 PHE A O 1
ATOM 1388 N N . GLN A 1 182 ? 17.108 -1.474 -24.509 1.00 94.12 182 GLN A N 1
ATOM 1389 C CA . GLN A 1 182 ? 17.301 -0.847 -25.814 1.00 94.12 182 GLN A CA 1
ATOM 1390 C C . GLN A 1 182 ? 16.010 -0.119 -26.191 1.00 94.12 182 GLN A C 1
ATOM 1392 O O . GLN A 1 182 ? 14.938 -0.730 -26.211 1.00 94.12 182 GLN A O 1
ATOM 1397 N N . CYS A 1 183 ? 16.118 1.170 -26.500 1.00 93.25 183 CYS A N 1
ATOM 1398 C CA . CYS A 1 183 ? 15.003 1.983 -26.980 1.00 93.25 183 CYS A CA 1
ATOM 1399 C C . CYS A 1 183 ? 15.179 2.363 -28.457 1.00 93.25 183 CYS A C 1
ATOM 1401 O O . CYS A 1 183 ? 16.258 2.187 -29.028 1.00 93.25 183 CYS A O 1
ATOM 1403 N N . GLU A 1 184 ? 14.103 2.836 -29.085 1.00 94.12 184 GLU A N 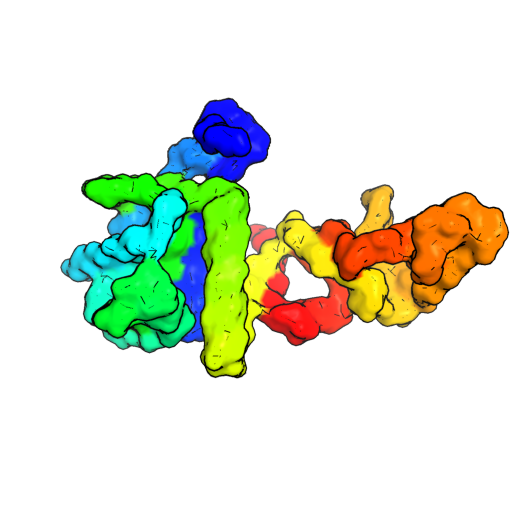1
ATOM 1404 C CA . GLU A 1 184 ? 14.079 3.241 -30.500 1.00 94.12 184 GLU A CA 1
ATOM 1405 C C . GLU A 1 184 ? 14.962 4.467 -30.790 1.00 94.12 184 GLU A C 1
ATOM 1407 O O . GLU A 1 184 ? 15.550 4.567 -31.860 1.00 94.12 184 GLU A O 1
ATOM 1412 N N . ASP A 1 185 ? 15.100 5.371 -29.824 1.00 92.12 185 ASP A N 1
ATOM 1413 C CA . ASP A 1 185 ? 15.902 6.598 -29.899 1.00 92.12 185 ASP A CA 1
ATOM 1414 C C . ASP A 1 185 ? 17.369 6.390 -29.482 1.00 92.12 185 ASP A C 1
ATOM 1416 O O . ASP A 1 185 ? 18.043 7.325 -29.052 1.00 92.12 185 ASP A O 1
ATOM 1420 N N . ASP A 1 186 ? 17.850 5.147 -29.564 1.00 87.81 186 ASP A N 1
ATOM 1421 C CA . ASP A 1 186 ? 19.170 4.705 -29.106 1.00 87.81 186 ASP A CA 1
ATOM 1422 C C . ASP A 1 186 ? 19.452 4.934 -27.608 1.00 87.81 186 ASP A C 1
ATOM 1424 O O . ASP A 1 186 ? 20.578 4.709 -27.147 1.00 87.81 186 ASP A O 1
ATOM 1428 N N . PHE A 1 187 ? 18.442 5.304 -26.809 1.00 89.19 187 PHE A N 1
ATOM 1429 C CA . PHE A 1 187 ? 18.590 5.381 -25.361 1.00 89.19 187 PHE A CA 1
ATOM 1430 C C . PHE A 1 187 ? 18.861 3.990 -24.773 1.00 89.19 187 PHE A C 1
ATOM 1432 O O . PHE A 1 187 ? 18.172 3.007 -25.073 1.00 89.19 187 PHE A O 1
ATOM 1439 N N . ARG A 1 188 ? 19.884 3.917 -23.910 1.00 88.31 188 ARG A N 1
ATOM 1440 C CA . ARG A 1 188 ? 20.313 2.694 -23.225 1.00 88.31 188 ARG A CA 1
ATOM 1441 C C . ARG A 1 188 ? 20.445 2.930 -21.731 1.00 88.31 188 ARG A C 1
ATOM 1443 O O . ARG A 1 188 ? 21.177 3.815 -21.298 1.00 88.31 188 ARG A O 1
ATOM 1450 N N . MET A 1 189 ? 19.791 2.080 -20.948 1.00 87.44 189 MET A N 1
ATOM 1451 C CA . MET A 1 189 ? 19.856 2.099 -19.487 1.00 87.44 189 MET A CA 1
ATOM 1452 C C . MET A 1 189 ? 20.117 0.692 -18.969 1.00 87.44 189 MET A C 1
ATOM 1454 O O . MET A 1 189 ? 19.466 -0.258 -19.397 1.00 87.44 189 MET A O 1
ATOM 1458 N N . THR A 1 190 ? 21.063 0.543 -18.045 1.00 88.75 190 THR A N 1
ATOM 1459 C CA . THR A 1 190 ? 21.364 -0.749 -17.421 1.00 88.75 190 THR A CA 1
ATOM 1460 C C . THR A 1 190 ? 20.136 -1.285 -16.681 1.00 88.75 190 THR A C 1
ATOM 1462 O O . THR A 1 190 ? 19.559 -0.595 -15.844 1.00 88.75 190 THR A O 1
ATOM 1465 N N . ALA A 1 191 ? 19.765 -2.535 -16.945 1.00 85.56 191 ALA A N 1
ATOM 1466 C CA . ALA A 1 191 ? 18.711 -3.267 -16.249 1.00 85.56 191 ALA A CA 1
ATOM 1467 C C . ALA A 1 191 ? 19.311 -4.118 -15.112 1.00 85.56 191 ALA A C 1
ATOM 1469 O O . ALA A 1 191 ? 19.125 -5.329 -15.057 1.00 85.56 191 ALA A O 1
ATOM 1470 N N . SER A 1 192 ? 20.102 -3.499 -14.228 1.00 68.62 192 SER A N 1
ATOM 1471 C CA . SER A 1 192 ? 20.884 -4.206 -13.196 1.00 68.62 192 SER A CA 1
ATOM 1472 C C . SER A 1 192 ? 20.120 -4.511 -11.901 1.00 68.62 192 SER A C 1
ATOM 1474 O O . SER A 1 192 ? 20.683 -5.133 -11.006 1.00 68.62 192 SER A O 1
ATOM 1476 N N . GLY A 1 193 ? 18.869 -4.058 -11.770 1.00 64.62 193 GLY A N 1
ATOM 1477 C CA . GLY A 1 193 ? 18.023 -4.293 -10.596 1.00 64.62 193 GLY A CA 1
ATOM 1478 C C . GLY A 1 193 ? 16.908 -5.304 -10.864 1.00 64.62 193 GLY A C 1
ATOM 1479 O O . GLY A 1 193 ? 16.425 -5.422 -11.990 1.00 64.62 193 GLY A O 1
ATOM 1480 N N . SER A 1 194 ? 16.444 -5.988 -9.812 1.00 73.44 194 SER A N 1
ATOM 1481 C CA . SER A 1 194 ? 15.212 -6.795 -9.862 1.00 73.44 194 SER A CA 1
ATOM 1482 C C . SER A 1 194 ? 13.981 -5.939 -10.182 1.00 73.44 194 SER A C 1
ATOM 1484 O O . SER A 1 194 ? 13.025 -6.431 -10.783 1.00 73.44 194 SER A O 1
ATOM 1486 N N . SER A 1 195 ? 14.027 -4.656 -9.819 1.00 83.00 195 SER A N 1
ATOM 1487 C CA . SER A 1 195 ? 13.040 -3.628 -10.133 1.00 83.00 195 SER A CA 1
ATOM 1488 C C . SER A 1 195 ? 13.664 -2.232 -10.088 1.00 83.00 195 SER A C 1
ATOM 1490 O O . SER A 1 195 ? 14.743 -2.055 -9.524 1.00 83.00 195 SER A O 1
ATOM 1492 N N . TYR A 1 196 ? 12.972 -1.236 -10.634 1.00 83.06 196 TYR A N 1
ATOM 1493 C CA . TYR A 1 196 ? 13.359 0.173 -10.563 1.00 83.06 196 TYR A CA 1
ATOM 1494 C C . TYR A 1 196 ? 12.139 1.073 -10.311 1.00 83.06 196 TYR A C 1
ATOM 1496 O O . TYR A 1 196 ? 11.017 0.696 -10.666 1.00 83.06 196 TYR A O 1
ATOM 1504 N N . PRO A 1 197 ? 12.337 2.242 -9.675 1.00 84.56 197 PRO A N 1
ATOM 1505 C CA . PRO A 1 197 ? 11.253 3.163 -9.356 1.00 84.56 197 PRO A CA 1
ATOM 1506 C C . PRO A 1 197 ? 10.703 3.845 -10.613 1.00 84.56 197 PRO A C 1
ATOM 1508 O O . PRO A 1 197 ? 11.446 4.254 -11.504 1.00 84.56 197 PRO A O 1
ATOM 1511 N N . THR A 1 198 ? 9.383 3.973 -10.686 1.00 87.06 198 THR A N 1
ATOM 1512 C CA . THR A 1 198 ? 8.636 4.637 -11.762 1.00 87.06 198 THR A CA 1
ATOM 1513 C C . THR A 1 198 ? 7.386 5.272 -11.164 1.00 87.06 198 THR A C 1
ATOM 1515 O O . THR A 1 198 ? 6.840 4.757 -10.193 1.00 87.06 198 THR A O 1
ATOM 1518 N N . ARG A 1 199 ? 6.923 6.402 -11.708 1.00 89.75 199 ARG A N 1
ATOM 1519 C CA . ARG A 1 199 ? 5.623 6.959 -11.307 1.00 89.75 199 ARG A CA 1
ATOM 1520 C C . ARG A 1 199 ? 4.502 5.997 -11.675 1.00 89.75 199 ARG A C 1
ATOM 1522 O O . ARG A 1 199 ? 4.530 5.425 -12.759 1.00 89.75 199 ARG A O 1
ATOM 1529 N N . ALA A 1 200 ? 3.496 5.865 -10.825 1.00 89.62 200 ALA A N 1
ATOM 1530 C CA . ALA A 1 200 ? 2.369 4.973 -11.045 1.00 89.62 200 ALA A CA 1
ATOM 1531 C C . ALA A 1 200 ? 1.707 5.227 -12.413 1.00 89.62 200 ALA A C 1
ATOM 1533 O O . ALA A 1 200 ? 1.529 4.301 -13.200 1.00 89.62 200 ALA A O 1
ATOM 1534 N N . GLU A 1 201 ? 1.453 6.485 -12.776 1.00 90.56 201 GLU A N 1
ATOM 1535 C CA . GLU A 1 201 ? 0.878 6.850 -14.085 1.00 90.56 201 GLU A CA 1
ATOM 1536 C C . GLU A 1 201 ? 1.726 6.444 -15.303 1.00 90.56 201 GLU A C 1
ATOM 1538 O O . GLU A 1 201 ? 1.220 6.382 -16.421 1.00 90.56 201 GLU A O 1
ATOM 1543 N N . HIS A 1 202 ? 3.003 6.139 -15.084 1.00 91.94 202 HIS A N 1
ATOM 1544 C CA . HIS A 1 202 ? 3.971 5.730 -16.097 1.00 91.94 202 HIS A CA 1
ATOM 1545 C C . HIS A 1 202 ? 4.237 4.217 -16.112 1.00 91.94 202 HIS A C 1
ATOM 1547 O O . HIS A 1 202 ? 5.080 3.760 -16.884 1.00 91.94 202 HIS A O 1
ATOM 1553 N N . ALA A 1 203 ? 3.556 3.432 -15.271 1.00 90.50 203 ALA A N 1
ATOM 1554 C CA . ALA A 1 203 ? 3.709 1.982 -15.259 1.00 90.50 203 ALA A CA 1
ATOM 1555 C C . ALA A 1 203 ? 3.296 1.360 -16.615 1.00 90.50 203 ALA A C 1
ATOM 1557 O O . ALA A 1 203 ? 2.332 1.822 -17.236 1.00 90.50 203 ALA A O 1
ATOM 1558 N N . PRO A 1 204 ? 3.982 0.298 -17.084 1.00 91.00 204 PRO A N 1
ATOM 1559 C CA . PRO A 1 204 ? 3.702 -0.295 -18.387 1.00 91.00 204 PRO A CA 1
ATOM 1560 C C . PRO A 1 204 ? 2.308 -0.950 -18.443 1.00 91.00 204 PRO A C 1
ATOM 1562 O O . PRO A 1 204 ? 1.747 -1.342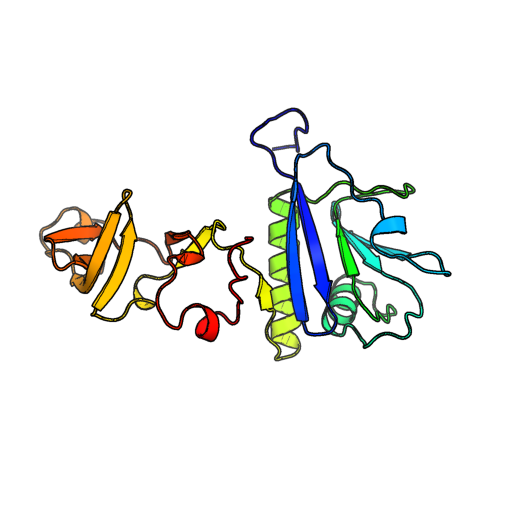 -17.409 1.00 91.00 204 PRO A O 1
ATOM 1565 N N . PRO A 1 205 ? 1.733 -1.132 -19.646 1.00 87.94 205 PRO A N 1
ATOM 1566 C CA . PRO A 1 205 ? 0.462 -1.823 -19.818 1.00 87.94 205 PRO A CA 1
ATOM 1567 C C . PRO A 1 205 ? 0.424 -3.197 -19.128 1.00 87.94 205 PRO A C 1
ATOM 1569 O O . PRO A 1 205 ? 1.367 -3.992 -19.157 1.00 87.94 205 PRO A O 1
ATOM 1572 N N . GLY A 1 206 ? -0.700 -3.503 -18.480 1.00 83.62 206 GLY A N 1
ATOM 1573 C CA . GLY A 1 206 ? -0.870 -4.770 -17.767 1.00 83.62 206 GLY A CA 1
ATOM 1574 C C . GLY A 1 206 ? -0.237 -4.818 -16.368 1.00 83.62 206 GLY A C 1
ATOM 1575 O O . GLY A 1 206 ? -0.483 -5.786 -15.645 1.00 83.62 206 GLY A O 1
ATOM 1576 N N . TYR A 1 207 ? 0.557 -3.813 -15.967 1.00 88.31 207 TYR A N 1
ATOM 1577 C CA . TYR A 1 207 ? 1.230 -3.785 -14.661 1.00 88.31 207 TYR A CA 1
ATOM 1578 C C . TYR A 1 207 ? 0.239 -3.929 -13.499 1.00 88.31 207 TYR A C 1
ATOM 1580 O O . TYR A 1 207 ? 0.425 -4.761 -12.608 1.00 88.31 207 TYR A O 1
ATOM 1588 N N . TRP A 1 208 ? -0.866 -3.187 -13.555 1.00 87.56 208 TRP A N 1
ATOM 1589 C CA . TRP A 1 208 ? -1.918 -3.189 -12.536 1.00 87.56 208 TRP A CA 1
ATOM 1590 C C . TRP A 1 208 ? -2.612 -4.544 -12.402 1.00 87.56 208 TRP A C 1
ATOM 1592 O O . TRP A 1 208 ? -2.801 -5.042 -11.296 1.00 87.56 208 TRP A O 1
ATOM 1602 N N . GLN A 1 209 ? -2.904 -5.207 -13.522 1.00 82.31 209 GLN A N 1
ATOM 1603 C CA . GLN A 1 209 ? -3.506 -6.540 -13.536 1.00 82.31 209 GLN A CA 1
ATOM 1604 C C . GLN A 1 209 ? -2.549 -7.596 -12.966 1.00 82.31 209 GLN A C 1
ATOM 1606 O O . GLN A 1 209 ? -2.960 -8.451 -12.177 1.00 82.31 209 GLN A O 1
ATOM 1611 N N . ARG A 1 210 ? -1.261 -7.538 -13.334 1.00 82.00 210 ARG A N 1
ATOM 1612 C CA . ARG A 1 210 ? -0.251 -8.505 -12.873 1.00 82.00 210 ARG A CA 1
ATOM 1613 C C . ARG A 1 210 ? 0.022 -8.376 -11.383 1.00 82.00 210 ARG A C 1
ATOM 1615 O O . ARG A 1 210 ? -0.006 -9.382 -10.670 1.00 82.00 210 ARG A O 1
ATOM 1622 N N . THR A 1 211 ? 0.250 -7.149 -10.923 1.00 78.56 211 THR A N 1
ATOM 1623 C CA . THR A 1 211 ? 0.510 -6.857 -9.508 1.00 78.56 211 THR A CA 1
ATOM 1624 C C . THR A 1 211 ? -0.751 -6.978 -8.658 1.00 78.56 211 THR A C 1
ATOM 1626 O O . THR A 1 211 ? -0.660 -7.296 -7.480 1.00 78.56 211 THR A O 1
ATOM 1629 N N . GLY A 1 212 ? -1.925 -6.833 -9.280 1.00 74.44 212 GLY A N 1
ATOM 1630 C CA . GLY A 1 212 ? -3.206 -6.742 -8.595 1.00 74.44 212 GLY A CA 1
ATOM 1631 C C . GLY A 1 212 ? -3.252 -5.524 -7.688 1.00 74.44 212 GLY A C 1
ATOM 1632 O O . GLY A 1 212 ? -3.637 -5.607 -6.532 1.00 74.44 212 GLY A O 1
ATOM 1633 N N . ASN A 1 213 ? -2.819 -4.401 -8.244 1.00 84.25 213 ASN A N 1
ATOM 1634 C CA . ASN A 1 213 ? -2.939 -3.084 -7.650 1.00 84.25 213 ASN A CA 1
ATOM 1635 C C . ASN A 1 213 ? -3.795 -2.215 -8.567 1.00 84.25 213 ASN A C 1
ATOM 1637 O O . ASN A 1 213 ? -3.969 -2.526 -9.747 1.00 84.25 213 ASN A O 1
ATOM 1641 N N . GLN A 1 214 ? -4.321 -1.120 -8.035 1.00 82.19 214 GLN A N 1
ATOM 1642 C CA . GLN A 1 214 ? -5.181 -0.211 -8.776 1.00 82.19 214 GLN A CA 1
ATOM 1643 C C . GLN A 1 214 ? -4.566 1.184 -8.835 1.00 82.19 214 GLN A C 1
ATOM 1645 O O . GLN A 1 214 ? -4.275 1.786 -7.805 1.00 82.19 214 GLN A O 1
ATOM 1650 N N . LEU A 1 215 ? -4.451 1.727 -10.046 1.00 85.88 215 LEU A N 1
ATOM 1651 C CA . LEU A 1 215 ? -4.208 3.150 -10.244 1.00 85.88 215 LEU A CA 1
ATOM 1652 C C . LEU A 1 215 ? -5.512 3.925 -10.048 1.00 85.88 215 LEU A C 1
ATOM 1654 O O . LEU A 1 215 ? -6.520 3.643 -10.701 1.00 85.88 215 LEU A O 1
ATOM 1658 N N . LEU A 1 216 ? -5.493 4.902 -9.151 1.00 82.38 216 LEU A N 1
ATOM 1659 C CA . LEU A 1 216 ? -6.559 5.875 -8.990 1.00 82.38 216 LEU A CA 1
ATOM 1660 C C . LEU A 1 216 ? -6.555 6.861 -10.168 1.00 82.38 216 LEU A C 1
ATOM 1662 O O . LEU A 1 216 ? -5.491 7.172 -10.708 1.00 82.38 216 LEU A O 1
ATOM 1666 N N . PRO A 1 217 ? -7.725 7.389 -10.565 1.00 81.06 217 PRO A N 1
ATOM 1667 C CA . PRO A 1 217 ? -7.774 8.478 -11.531 1.00 81.06 217 PRO A CA 1
ATOM 1668 C C . PRO A 1 217 ? -7.016 9.700 -10.995 1.00 81.06 217 PRO A C 1
ATOM 1670 O O . PRO A 1 217 ? -6.960 9.929 -9.784 1.00 81.06 217 PRO A O 1
ATOM 1673 N N . ALA A 1 218 ? -6.446 10.501 -11.897 1.00 76.88 218 ALA A N 1
ATOM 1674 C CA . ALA A 1 218 ? -5.902 11.800 -11.523 1.00 76.88 218 ALA A CA 1
ATOM 1675 C C . ALA A 1 218 ? -7.005 12.655 -10.890 1.00 76.88 218 ALA A C 1
ATOM 1677 O O . ALA A 1 218 ? -8.110 12.737 -11.426 1.00 76.88 218 ALA A O 1
ATOM 1678 N N . ALA A 1 219 ? -6.711 13.252 -9.734 1.00 70.00 219 ALA A N 1
ATOM 1679 C CA . ALA A 1 219 ? -7.618 14.209 -9.116 1.00 70.00 219 ALA A CA 1
ATOM 1680 C C . ALA A 1 219 ? -7.800 15.399 -10.073 1.00 70.00 219 ALA A C 1
ATOM 1682 O O . ALA A 1 219 ? -6.811 15.926 -10.588 1.00 70.00 219 ALA A O 1
ATOM 1683 N N . HIS A 1 220 ? -9.056 15.754 -10.348 1.00 41.97 220 HIS A N 1
ATOM 1684 C CA . HIS A 1 220 ? -9.431 16.913 -11.160 1.00 41.97 220 HIS A CA 1
ATOM 1685 C C . HIS A 1 220 ? -9.295 18.219 -10.380 1.00 41.97 220 HIS A C 1
ATOM 1687 O O . HIS A 1 220 ? -9.616 18.210 -9.169 1.00 41.97 220 HIS A O 1
#

Radius of gyration: 21.14 Å; chains: 1; bounding box: 56×36×56 Å